Protein 8C5N (pdb70)

GO terms:
  GO:0005576 extracellular region (C, EXP)

Nearest PDB structures (foldseek):
  8c5n-assembly1_A  TM=1.005E+00  e=2.865E-42  Pseudomonas aeruginosa PA14
  7sqx-assembly1_A  TM=9.967E-01  e=2.327E-37  Pseudomonas aeruginosa PAO1
  6if7-assembly1_A  TM=9.659E-01  e=8.173E-26  Tectaria macrodonta
  7okr-assembly1_AAA  TM=9.399E-01  e=1.801E-21  Aliivibrio salmonicida LFI1238
  7pb7-assembly2_B  TM=8.189E-01  e=3.429E-12  Vibrio cholerae O1

B-factor: mean 10.58, std 5.32, range [4.79, 79.76]

Secondary structure (DSSP, 8-state):
--EEEETTPHHHHHHHH-TTS--SHHHHHHHHHH-HHHHHTTT--EETT-TT--TTTS-TT-TTTTT-GGGGGGG---TTS--EEE---TTSEEEEEEE-SS---EEEEEEEEBPTT--TTSPP-GGGB-SS-SEEE----EETTEEEEEEEPPTT--EEEEEEEEEEESSSS-EEEEEEEEEE--

Foldseek 3Di:
DWAWVVVHFLLQVLLVCPQVDGDFPLSVQLCVVQNSQCSVVSGPLKDQQCQVPQCVQQPFLRQQSSNDSNRNSSQQLDPRRDAAADADDPVQWDKIKIQQPPDAAFQKKFKWKADPPDRSNDGGGCVRTPVGGQDIGGDFDQDPRITIDIGRDDPPDAFKIWIWIKTAHPVGRMIHITTHIYGYHD

InterPro domains:
  IPR004302 Cellulose/chitin-binding protein, N-terminal [PF03067] (26-207)
  IPR014756 Immunoglobulin E-set [SSF81296] (26-210)
  IPR041029 N-acetylglucosamine binding protein A domain 2 [PF18416] (217-315)
  IPR051024 GlcNAc and Chitin Interaction and Degradation [PTHR34823] (7-387)

Structure (mmCIF, N/CA/C/O backbone):
data_8C5N
#
_entry.id   8C5N
#
_cell.length_a   31.600
_cell.length_b   54.560
_cell.length_c   47.980
_cell.angle_alpha   90.000
_cell.angle_beta   99.246
_cell.angle_gamma   90.000
#
_symmetry.space_group_name_H-M   'P 1 21 1'
#
loop_
_entity.id
_entity.type
_entity.pdbx_description
1 polymer 'Chitin-binding protein CbpD'
2 non-polymer 'CHLORIDE ION'
3 water water
#
loop_
_atom_site.group_PDB
_atom_site.id
_atom_site.type_symbol
_atom_site.label_atom_id
_atom_site.label_alt_id
_atom_site.label_comp_id
_atom_site.label_asym_id
_atom_site.label_entity_id
_atom_site.label_seq_id
_atom_site.pdbx_PDB_ins_code
_atom_site.Cartn_x
_atom_site.Cartn_y
_atom_site.Cartn_z
_atom_site.occupancy
_atom_site.B_iso_or_equiv
_atom_site.auth_seq_id
_atom_site.auth_comp_id
_atom_site.auth_asym_id
_atom_site.auth_atom_id
_atom_site.pdbx_PDB_model_num
ATOM 1 N N . HIS A 1 1 ? -8.164 -1.815 -11.978 1.000 7.059 26 HIS A N 1
ATOM 2 C CA . HIS A 1 1 ? -8.446 -2.609 -10.772 1.000 6.746 26 HIS A CA 1
ATOM 3 C C . HIS A 1 1 ? -9.212 -3.897 -11.087 1.000 6.046 26 HIS A C 1
ATOM 4 O O . HIS A 1 1 ? -10.042 -3.960 -11.998 1.000 6.638 26 HIS A O 1
ATOM 13 N N . GLY A 1 2 ? -8.974 -4.920 -10.253 1.000 6.202 27 GLY A N 1
ATOM 14 C CA . GLY A 1 2 ? -9.670 -6.172 -10.375 1.000 6.263 27 GLY A CA 1
ATOM 15 C C . GLY A 1 2 ? -8.810 -7.304 -9.838 1.000 5.852 27 GLY A C 1
ATOM 16 O O . GLY A 1 2 ? -7.764 -7.089 -9.209 1.000 6.349 27 GLY A O 1
ATOM 18 N N . SER A 1 3 ? -9.277 -8.534 -10.062 1.000 5.742 28 SER A N 1
ATOM 19 C CA . SER A 1 3 ? -8.468 -9.716 -9.804 1.000 5.581 28 SER A CA 1
ATOM 20 C C . SER A 1 3 ? -9.163 -10.896 -10.497 1.000 5.747 28 SER A C 1
ATOM 21 O O . SER A 1 3 ? -10.245 -10.784 -11.047 1.000 6.241 28 SER A O 1
ATOM 26 N N . MET A 1 4 ? -8.496 -12.067 -10.465 1.000 5.695 29 MET A N 1
ATOM 27 C CA . MET A 1 4 ? -9.098 -13.259 -11.080 1.000 5.937 29 MET A CA 1
ATOM 28 C C . MET A 1 4 ? -10.213 -13.806 -10.204 1.000 5.981 29 MET A C 1
ATOM 29 O O . MET A 1 4 ? -10.042 -13.985 -9.007 1.000 6.495 29 MET A O 1
ATOM 40 N N . GLU A 1 5 ? -11.365 -14.118 -10.854 1.000 6.110 30 GLU A N 1
ATOM 41 C CA . GLU A 1 5 ? -12.470 -14.778 -10.167 1.000 6.299 30 GLU A CA 1
ATOM 42 C C . GLU A 1 5 ? -12.638 -16.257 -10.562 1.000 6.241 30 GLU A C 1
ATOM 43 O O . GLU A 1 5 ? -13.096 -17.039 -9.728 1.000 7.722 30 GLU A O 1
ATOM 52 N N . THR A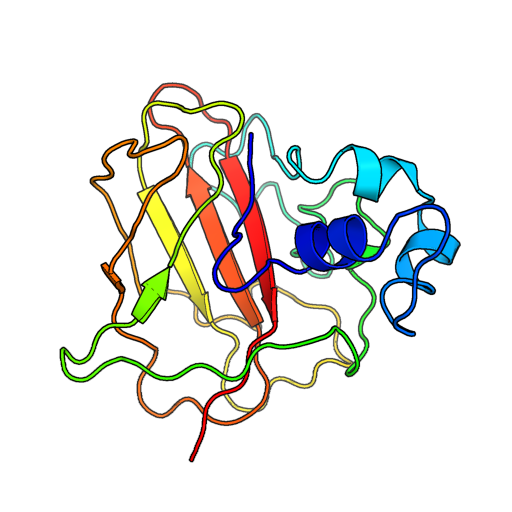 1 6 ? -12.282 -16.641 -11.802 1.000 6.331 31 THR A N 1
ATOM 53 C CA . THR A 1 6 ? -12.224 -18.051 -12.187 1.000 6.593 31 THR A CA 1
ATOM 54 C C . THR A 1 6 ? -10.838 -18.341 -12.690 1.000 6.359 31 THR A C 1
ATOM 55 O O . THR A 1 6 ? -10.446 -17.831 -13.754 1.000 6.679 31 THR A O 1
ATOM 61 N N . PRO A 1 7 ? -10.058 -19.193 -12.009 1.000 6.723 32 PRO A N 1
ATOM 62 C CA . PRO A 1 7 ? -10.229 -19.567 -10.598 1.000 7.195 32 PRO A CA 1
ATOM 63 C C . PRO A 1 7 ? -10.038 -18.333 -9.712 1.000 6.771 32 PRO A C 1
ATOM 64 O O . PRO A 1 7 ? -9.478 -17.345 -10.138 1.000 7.135 32 PRO A O 1
ATOM 72 N N A PRO A 1 8 ? -10.478 -18.376 -8.456 0.750 8.004 33 PRO A N 1
ATOM 73 N N B PRO A 1 8 ? -10.412 -18.438 -8.418 0.250 5.328 33 PRO A N 1
ATOM 74 C CA A PRO A 1 8 ? -10.252 -17.236 -7.593 0.750 6.736 33 PRO A CA 1
ATOM 75 C CA B PRO A 1 8 ? -10.159 -17.310 -7.519 0.250 6.261 33 PRO A CA 1
ATOM 76 C C A PRO A 1 8 ? -8.781 -17.051 -7.303 0.750 6.160 33 PRO A C 1
ATOM 77 C C B PRO A 1 8 ? -8.671 -17.034 -7.368 0.250 5.549 33 PRO A C 1
ATOM 78 O O A PRO A 1 8 ? -8.045 -17.979 -6.968 0.750 6.200 33 PRO A O 1
ATOM 79 O O B PRO A 1 8 ? -7.883 -17.979 -7.223 0.250 5.264 33 PRO A O 1
ATOM 93 N N A SER A 1 9 ? -8.349 -15.773 -7.366 0.800 6.183 34 SER A N 1
ATOM 94 N N B SER A 1 9 ? -8.273 -15.752 -7.385 0.200 5.821 34 SER A N 1
ATOM 95 C CA A SER A 1 9 ? -6.975 -15.463 -7.007 0.800 5.439 34 SER A CA 1
ATOM 96 C CA B SER A 1 9 ? -6.915 -15.409 -6.994 0.200 6.705 34 SER A CA 1
ATOM 97 C C A SER A 1 9 ? -6.776 -15.607 -5.479 0.800 5.573 34 SER A C 1
ATOM 98 C C B SER A 1 9 ? -6.774 -15.623 -5.484 0.200 5.425 34 SER A C 1
ATOM 99 O O A SER A 1 9 ? -7.740 -15.686 -4.689 0.800 6.128 34 SER A O 1
ATOM 100 O O B SER A 1 9 ? -7.727 -15.813 -4.727 0.200 5.344 34 SER A O 1
ATOM 108 N N . ARG A 1 10 ? -5.515 -15.567 -5.066 1.000 5.605 35 ARG A N 1
ATOM 109 C CA . ARG A 1 10 ? -5.197 -15.734 -3.654 1.000 5.520 35 ARG A CA 1
ATOM 110 C C . ARG A 1 10 ? -5.847 -14.625 -2.823 1.000 5.384 35 ARG A C 1
ATOM 111 O O . ARG A 1 10 ? -6.478 -14.877 -1.763 1.000 5.860 35 ARG A O 1
ATOM 124 N N . VAL A 1 11 ? -5.694 -13.367 -3.256 1.000 5.406 36 VAL A N 1
ATOM 125 C CA . VAL A 1 11 ? -6.251 -12.252 -2.498 1.000 5.732 36 VAL A CA 1
ATOM 126 C C . VAL A 1 11 ? -7.761 -12.273 -2.524 1.000 5.846 36 VAL A C 1
ATOM 127 O O . VAL A 1 11 ? -8.434 -12.009 -1.531 1.000 6.422 36 VAL A O 1
ATOM 133 N N . TYR A 1 12 ? -8.357 -12.553 -3.725 1.000 6.012 37 TYR A N 1
ATOM 134 C CA . TYR A 1 12 ? -9.814 -12.484 -3.827 1.000 6.186 37 TYR A CA 1
ATOM 135 C C . TYR A 1 12 ? -10.455 -13.642 -3.054 1.000 6.513 37 TYR A C 1
ATOM 136 O O . TYR A 1 12 ? -11.468 -13.478 -2.400 1.000 7.268 37 TYR A O 1
ATOM 151 N N . GLY A 1 13 ? -9.833 -14.832 -3.086 1.000 6.741 38 GLY A N 1
ATOM 152 C CA . GLY A 1 13 ? -10.333 -15.947 -2.294 1.000 7.041 38 GLY A CA 1
ATOM 153 C C . GLY A 1 13 ? -10.408 -15.599 -0.835 1.000 6.739 38 GLY A C 1
ATOM 154 O O . GLY A 1 13 ? -11.391 -15.887 -0.157 1.000 7.430 38 GLY A O 1
ATOM 156 N N . CYS A 1 14 ? -9.358 -14.959 -0.296 1.000 6.868 39 CYS A N 1
ATOM 157 C CA . CYS A 1 14 ? -9.414 -14.576 1.103 1.000 6.988 39 CYS A CA 1
ATOM 158 C C . CYS A 1 14 ? -10.488 -13.512 1.351 1.000 7.183 39 CYS A C 1
ATOM 159 O O . CYS A 1 14 ? -11.211 -13.608 2.354 1.000 8.272 39 CYS A O 1
ATOM 164 N N . PHE A 1 15 ? -10.604 -12.522 0.482 1.000 7.009 40 PHE A N 1
ATOM 165 C CA . PHE A 1 15 ? -11.686 -11.557 0.641 1.000 7.569 40 PHE A CA 1
ATOM 166 C C . PHE A 1 15 ? -13.043 -12.240 0.677 1.000 7.884 40 PHE A C 1
ATOM 167 O O . PHE A 1 15 ? -13.905 -11.889 1.525 1.000 8.900 40 PHE A O 1
ATOM 182 N N . LEU A 1 16 ? -13.286 -13.210 -0.184 1.000 7.888 41 LEU A N 1
ATOM 183 C CA . LEU A 1 16 ? -14.581 -13.896 -0.291 1.000 8.558 41 LEU A CA 1
ATOM 184 C C . LEU A 1 16 ? -14.874 -14.698 0.951 1.000 8.906 41 LEU A C 1
ATOM 185 O O . LEU A 1 16 ? -16.076 -14.957 1.231 1.000 10.366 41 LEU A O 1
ATOM 193 N N . GLU A 1 17 ? -13.891 -15.128 1.700 1.000 8.740 42 GLU A N 1
ATOM 194 C CA . GLU A 1 17 ? -14.105 -15.802 3.010 1.000 9.934 42 GLU A CA 1
ATOM 195 C C . GLU A 1 17 ? -14.744 -14.831 4.014 1.000 10.228 42 GLU A C 1
ATOM 196 O O . GLU A 1 17 ? -15.372 -15.2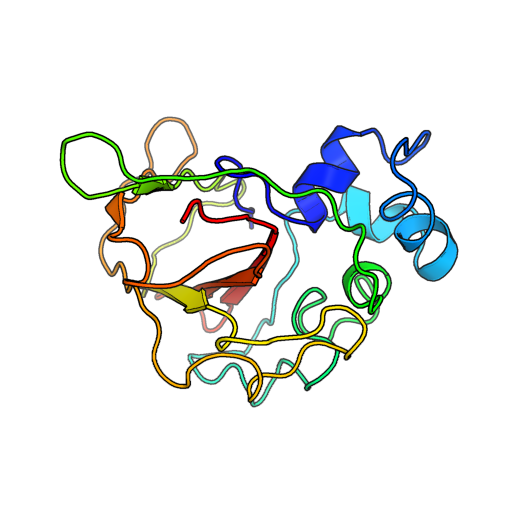92 4.995 1.000 11.982 42 GLU A O 1
ATOM 205 N N . GLY A 1 18 ? -14.546 -13.544 3.861 1.000 10.064 43 GLY A N 1
ATOM 206 C CA . GLY A 1 18 ? -15.002 -12.494 4.771 1.000 11.419 43 GLY A CA 1
ATOM 207 C C . GLY A 1 18 ? -13.838 -12.014 5.616 1.000 10.679 43 GLY A C 1
ATOM 208 O O . GLY A 1 18 ? -13.394 -12.738 6.494 1.000 11.707 43 GLY A O 1
ATOM 210 N N . PRO A 1 19 ? -13.352 -10.770 5.384 1.000 11.095 44 PRO A N 1
ATOM 211 C CA . PRO A 1 19 ? -12.161 -10.299 6.100 1.000 11.865 44 PRO A CA 1
ATOM 212 C C . PRO A 1 19 ? -12.315 -10.291 7.612 1.000 11.403 44 PRO A C 1
ATOM 213 O O . PRO A 1 19 ? -11.284 -10.467 8.307 1.000 12.122 44 PRO A O 1
ATOM 221 N N . GLU A 1 20 ? -13.521 -10.098 8.115 1.000 12.665 45 GLU A N 1
ATOM 222 C CA . GLU A 1 20 ? -13.725 -10.099 9.566 1.000 12.720 45 GLU A CA 1
ATOM 223 C C . GLU A 1 20 ? -13.745 -11.474 10.159 1.000 16.406 45 GLU A C 1
ATOM 224 O O . GLU A 1 20 ? -13.677 -11.596 11.404 1.000 19.409 45 GLU A O 1
ATOM 233 N N A ASN A 1 21 ? -13.866 -12.523 9.330 0.480 14.462 46 ASN A N 1
ATOM 234 N N B ASN A 1 21 ? -13.869 -12.540 9.367 0.520 15.303 46 ASN A N 1
ATOM 235 C CA A ASN A 1 21 ? -14.050 -13.889 9.789 0.480 13.836 46 ASN A CA 1
ATOM 236 C CA B ASN A 1 21 ? -13.876 -13.877 9.953 0.520 16.780 46 ASN A CA 1
ATOM 237 C C A ASN A 1 21 ? -13.362 -14.904 8.866 0.480 13.603 46 ASN A C 1
ATOM 238 C C B ASN A 1 21 ? -13.345 -14.883 8.929 0.520 13.486 46 ASN A C 1
ATOM 239 O O A ASN A 1 21 ? -14.024 -15.849 8.424 0.480 16.620 46 ASN A O 1
ATOM 240 O O B ASN A 1 21 ? -14.092 -15.725 8.459 0.520 14.421 46 ASN A O 1
ATOM 252 N N . PRO A 1 22 ? -12.063 -14.777 8.619 1.000 12.906 47 PRO A N 1
ATOM 253 C CA . PRO A 1 22 ? -11.390 -15.697 7.709 1.000 13.851 47 PRO A CA 1
ATOM 254 C C . PRO A 1 22 ? -11.553 -17.103 8.226 1.000 12.127 47 PRO A C 1
ATOM 255 O O . PRO A 1 22 ? -11.540 -17.333 9.453 1.000 14.176 47 PRO A O 1
ATOM 263 N N . LYS A 1 23 ? -11.680 -18.070 7.314 1.000 12.800 48 LYS A N 1
ATOM 264 C CA . LYS A 1 23 ? -11.894 -19.498 7.651 1.000 12.518 48 LYS A CA 1
ATOM 265 C C . LYS A 1 23 ? -10.639 -20.319 7.448 1.000 10.392 48 LYS A C 1
ATOM 266 O O . LYS A 1 23 ? -10.325 -21.160 8.318 1.000 11.669 48 LYS A O 1
ATOM 277 N N . SER A 1 24 ? -9.964 -20.148 6.341 1.000 9.428 49 SER A N 1
ATOM 278 C CA . SER A 1 24 ? -8.803 -20.973 6.066 1.000 9.137 49 SER A CA 1
ATOM 279 C C . SER A 1 24 ? -7.605 -20.562 6.920 1.000 8.703 49 SER A C 1
ATOM 280 O O . SER A 1 24 ? -7.469 -19.374 7.303 1.000 9.134 49 SER A O 1
ATOM 285 N N . ALA A 1 25 ? -6.755 -21.504 7.225 1.000 8.684 50 ALA A N 1
ATOM 286 C CA . ALA A 1 25 ? -5.585 -21.214 7.999 1.000 8.448 50 ALA A CA 1
ATOM 287 C C . ALA A 1 25 ? -4.738 -20.129 7.309 1.000 7.921 50 ALA A C 1
ATOM 288 O O . ALA A 1 25 ? -4.175 -19.224 7.966 1.000 8.608 50 ALA A O 1
ATOM 294 N N . ALA A 1 26 ? -4.568 -20.229 5.994 1.000 7.836 51 ALA A N 1
ATOM 295 C CA . ALA A 1 26 ? -3.743 -19.263 5.287 1.000 7.554 51 ALA A CA 1
ATOM 296 C C . ALA A 1 26 ? -4.355 -17.852 5.330 1.000 7.438 51 ALA A C 1
ATOM 297 O O . ALA A 1 26 ? -3.621 -16.882 5.570 1.000 7.649 51 ALA A O 1
ATOM 303 N N . CYS A 1 27 ? -5.649 -17.728 5.076 1.000 7.414 52 CYS A N 1
ATOM 304 C CA . CYS A 1 27 ? -6.261 -16.390 5.110 1.000 7.457 52 CYS A CA 1
ATOM 305 C C . CYS A 1 27 ? -6.255 -15.810 6.525 1.000 7.402 52 CYS A C 1
ATOM 306 O O . CYS A 1 27 ? -6.048 -14.604 6.717 1.000 8.029 52 CYS A O 1
ATOM 311 N N A LYS A 1 28 ? -6.454 -16.662 7.550 0.790 8.136 53 LYS A N 1
ATOM 312 N N B LYS A 1 28 ? -6.508 -16.641 7.554 0.210 7.199 53 LYS A N 1
ATOM 313 C CA A LYS A 1 28 ? -6.316 -16.177 8.924 0.790 8.694 53 LYS A CA 1
ATOM 314 C CA B LYS A 1 28 ? -6.348 -16.169 8.933 0.210 8.326 53 LYS A CA 1
ATOM 315 C C A LYS A 1 28 ? -4.912 -15.637 9.134 0.790 7.845 53 LYS A C 1
ATOM 316 C C B LYS A 1 28 ? -4.921 -15.654 9.159 0.210 8.896 53 LYS A C 1
ATOM 317 O O A LYS A 1 28 ? -4.723 -14.556 9.751 0.790 9.919 53 LYS A O 1
ATOM 318 O O B LYS A 1 28 ? -4.731 -14.591 9.775 0.210 6.980 53 LYS A O 1
ATOM 338 N N . ALA A 1 29 ? -3.900 -16.377 8.678 1.000 8.026 54 ALA A N 1
ATOM 339 C CA . ALA A 1 29 ? -2.529 -15.969 8.864 1.000 8.284 54 ALA A CA 1
ATOM 340 C C . ALA A 1 29 ? -2.224 -14.686 8.100 1.000 8.046 54 ALA A C 1
ATOM 341 O O . ALA A 1 29 ? -1.484 -13.803 8.574 1.000 8.669 54 ALA A O 1
ATOM 347 N N . ALA A 1 30 ? -2.808 -14.519 6.905 1.000 8.023 55 ALA A N 1
ATOM 348 C CA . ALA A 1 30 ? -2.618 -13.298 6.130 1.000 7.959 55 ALA A CA 1
ATOM 349 C C . ALA A 1 30 ? -3.169 -12.089 6.894 1.000 7.823 55 ALA A C 1
ATOM 350 O O . ALA A 1 30 ? -2.542 -11.016 6.902 1.000 8.522 55 ALA A O 1
ATOM 356 N N . VAL A 1 31 ? -4.307 -12.231 7.481 1.000 8.089 56 VAL A N 1
ATOM 357 C CA . VAL A 1 31 ? -4.954 -11.144 8.263 1.000 8.743 56 VAL A CA 1
ATOM 358 C C . VAL A 1 31 ? -4.108 -10.868 9.505 1.000 9.027 56 VAL A C 1
ATOM 359 O O . VAL A 1 31 ? -3.907 -9.694 9.879 1.000 10.066 56 VAL A O 1
ATOM 365 N N . ALA A 1 32 ? -3.636 -11.882 10.170 1.000 9.885 57 ALA A N 1
ATOM 366 C CA . ALA A 1 32 ? -2.752 -11.688 11.351 1.000 11.346 57 ALA A CA 1
ATOM 367 C C . ALA A 1 32 ? -1.475 -10.941 10.989 1.000 11.463 57 ALA A C 1
ATOM 368 O O . ALA A 1 32 ? -0.932 -10.145 11.759 1.000 13.732 57 ALA A O 1
ATOM 374 N N . ALA A 1 33 ? -0.958 -11.161 9.772 1.000 10.861 58 ALA A N 1
ATOM 375 C CA . ALA A 1 33 ? 0.336 -10.569 9.377 1.000 11.839 58 ALA A CA 1
ATOM 376 C C . ALA A 1 33 ? 0.189 -9.138 8.818 1.000 12.489 58 ALA A C 1
ATOM 377 O O . ALA A 1 33 ? 1.144 -8.369 8.948 1.000 16.992 58 ALA A O 1
ATOM 383 N N . GLY A 1 34 ? -0.942 -8.831 8.166 1.000 10.145 59 GLY A N 1
ATOM 384 C CA . GLY A 1 34 ? -1.086 -7.583 7.417 1.000 10.496 59 GLY A CA 1
ATOM 385 C C . GLY A 1 34 ? -2.410 -6.877 7.571 1.000 9.927 59 GLY A C 1
ATOM 386 O O . GLY A 1 34 ? -2.591 -5.788 7.018 1.000 10.261 59 GLY A O 1
ATOM 388 N N . GLY A 1 35 ? -3.355 -7.431 8.343 1.000 9.520 60 GLY A N 1
ATOM 389 C CA . GLY A 1 35 ? -4.610 -6.764 8.607 1.000 9.535 60 GLY A CA 1
ATOM 390 C C . GLY A 1 35 ? -5.645 -6.981 7.535 1.000 8.432 60 GLY A C 1
ATOM 391 O O . GLY A 1 35 ? -5.414 -7.421 6.390 1.000 8.865 60 GLY A O 1
ATOM 393 N N . THR A 1 36 ? -6.882 -6.638 7.888 1.000 8.463 61 THR A N 1
ATOM 394 C CA . THR A 1 36 ? -7.991 -6.742 6.953 1.000 8.225 61 THR A CA 1
ATOM 395 C C . THR A 1 36 ? -7.898 -5.763 5.794 1.000 7.624 61 THR A C 1
ATOM 396 O O . THR A 1 36 ? -8.552 -6.015 4.761 1.000 7.922 61 THR A O 1
ATOM 402 N N . GLN A 1 37 ? -7.127 -4.687 5.936 1.000 7.732 62 GLN A N 1
ATOM 403 C CA . GLN A 1 37 ? -7.111 -3.656 4.882 1.000 7.658 62 GLN A CA 1
ATOM 404 C C . GLN A 1 37 ? -6.630 -4.207 3.551 1.000 7.499 62 GLN A C 1
ATOM 405 O O . GLN A 1 37 ? -7.078 -3.722 2.516 1.000 8.189 62 GLN A O 1
ATOM 414 N N . ALA A 1 38 ? -5.742 -5.194 3.563 1.000 7.590 63 ALA A N 1
ATOM 415 C CA . ALA A 1 38 ? -5.293 -5.825 2.315 1.000 7.830 63 ALA A CA 1
ATOM 416 C C . ALA A 1 38 ? -6.463 -6.495 1.598 1.000 7.629 63 ALA A C 1
ATOM 417 O O . ALA A 1 38 ? -6.583 -6.447 0.373 1.000 9.766 63 ALA A O 1
ATOM 423 N N . LEU A 1 39 ? -7.335 -7.159 2.364 1.000 7.350 64 LEU A N 1
ATOM 424 C CA . LEU A 1 39 ? -8.463 -7.838 1.762 1.000 7.538 64 LEU A CA 1
ATOM 425 C C . LEU A 1 39 ? -9.538 -6.844 1.294 1.000 7.679 64 LEU A C 1
ATOM 426 O O . LEU A 1 39 ? -10.110 -7.060 0.233 1.000 8.215 64 LEU A O 1
ATOM 434 N N . TYR A 1 40 ? -9.805 -5.790 2.083 1.000 8.074 65 TYR A N 1
ATOM 435 C CA . TYR A 1 40 ? -10.730 -4.782 1.603 1.000 8.318 65 TYR A CA 1
ATOM 436 C C . TYR A 1 40 ? -10.278 -4.158 0.296 1.000 8.229 65 TYR A C 1
ATOM 437 O O . TYR A 1 40 ? -11.092 -3.742 -0.543 1.000 8.770 65 TYR A O 1
ATOM 452 N N . ASP A 1 41 ? -8.949 -4.062 0.111 1.000 7.488 66 ASP A N 1
ATOM 453 C CA . ASP A 1 41 ? -8.363 -3.530 -1.113 1.000 7.312 66 ASP A CA 1
ATOM 454 C C . ASP A 1 41 ? -7.929 -4.631 -2.068 1.000 6.726 66 ASP A C 1
ATOM 455 O O . ASP A 1 41 ? -6.972 -4.443 -2.836 1.000 6.783 66 ASP A O 1
ATOM 462 N N . TRP A 1 42 ? -8.690 -5.731 -2.136 1.000 6.775 67 TRP A N 1
ATOM 463 C CA . TRP A 1 42 ? -8.301 -6.887 -2.951 1.000 6.836 67 TRP A CA 1
ATOM 464 C C . TRP A 1 42 ? -8.107 -6.570 -4.417 1.000 6.453 67 TRP A C 1
ATOM 465 O O . TRP A 1 42 ? -7.365 -7.273 -5.095 1.000 7.223 67 TRP A O 1
ATOM 484 N N A ASN A 1 43 ? -8.830 -5.558 -4.936 0.480 6.617 68 ASN A N 1
ATOM 485 N N B ASN A 1 43 ? -8.835 -5.535 -4.912 0.520 6.152 68 ASN A N 1
ATOM 486 C CA A ASN A 1 43 ? -8.776 -5.226 -6.356 0.480 7.060 68 ASN A CA 1
ATOM 487 C CA B ASN A 1 43 ? -8.784 -5.191 -6.326 0.520 5.896 68 ASN A CA 1
ATOM 488 C C A ASN A 1 43 ? -7.669 -4.241 -6.687 0.480 6.390 68 ASN A C 1
ATOM 489 C C B ASN A 1 43 ? -7.620 -4.297 -6.716 0.520 5.390 68 ASN A C 1
ATOM 490 O O A ASN A 1 43 ? -7.573 -3.767 -7.830 0.480 6.206 68 ASN A O 1
ATOM 491 O O B ASN A 1 43 ? -7.486 -3.989 -7.922 0.520 5.952 68 ASN A O 1
ATOM 503 N N . GLY A 1 44 ? -6.754 -3.958 -5.734 1.000 5.973 69 GLY A N 1
ATOM 504 C CA . GLY A 1 44 ? -5.715 -2.982 -5.921 1.000 6.280 69 GLY A CA 1
ATOM 505 C C . GLY A 1 44 ? -4.305 -3.486 -5.813 1.000 5.873 69 GLY A C 1
ATOM 506 O O . GLY A 1 44 ? -3.410 -2.739 -5.395 1.000 6.473 69 GLY A O 1
ATOM 508 N N . VAL A 1 45 ? -4.023 -4.742 -6.224 1.000 5.765 70 VAL A N 1
ATOM 509 C CA . VAL A 1 45 ? -2.658 -5.274 -6.151 1.000 5.894 70 VAL A CA 1
ATOM 510 C C . VAL A 1 45 ? -1.923 -4.850 -7.407 1.000 6.011 70 VAL A C 1
ATOM 511 O O . VAL A 1 45 ? -1.887 -5.551 -8.424 1.000 6.756 70 VAL A O 1
ATOM 517 N N A ASN A 1 46 ? -1.341 -3.622 -7.357 0.560 6.948 71 ASN A N 1
ATOM 518 N N B ASN A 1 46 ? -1.319 -3.643 -7.350 0.440 7.077 71 ASN A N 1
ATOM 519 C CA A ASN A 1 46 ? -0.811 -2.924 -8.516 0.560 6.972 71 ASN A CA 1
ATOM 520 C CA B ASN A 1 46 ? -0.812 -2.999 -8.553 0.440 7.419 71 ASN A CA 1
ATOM 521 C C A ASN A 1 46 ? 0.652 -2.500 -8.306 0.560 6.516 71 ASN A C 1
ATOM 522 C C B ASN A 1 46 ? 0.572 -2.395 -8.326 0.440 7.163 71 ASN A C 1
ATOM 523 O O A ASN A 1 46 ? 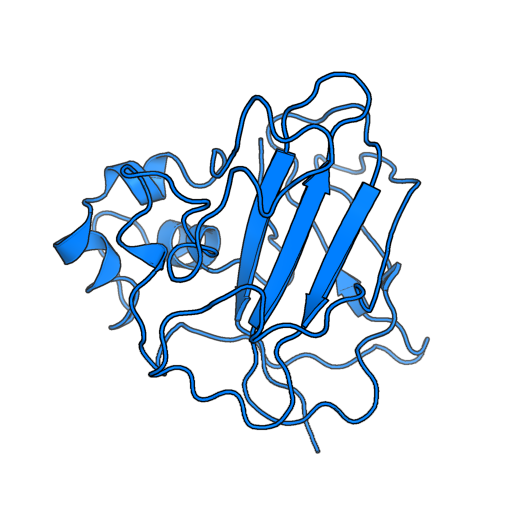1.209 -2.485 -7.194 0.560 10.011 71 ASN A O 1
ATOM 524 O O B ASN A 1 46 ? 1.075 -2.192 -7.224 0.440 7.157 71 ASN A O 1
ATOM 536 N N . GLN A 1 47 ? 1.265 -2.125 -9.445 1.000 6.216 72 GLN A N 1
ATOM 537 C CA . GLN A 1 47 ? 2.464 -1.274 -9.459 1.000 6.373 72 GLN A CA 1
ATOM 538 C C . GLN A 1 47 ? 2.230 -0.210 -10.504 1.000 6.557 72 GLN A C 1
ATOM 539 O O . GLN A 1 47 ? 2.020 -0.485 -11.704 1.000 7.362 72 GLN A O 1
ATOM 548 N N . GLY A 1 48 ? 2.271 1.069 -10.067 1.000 7.122 73 GLY A N 1
ATOM 549 C CA . GLY A 1 48 ? 1.907 2.148 -10.945 1.000 7.795 73 GLY A CA 1
ATOM 550 C C . GLY A 1 48 ? 2.798 2.374 -12.154 1.000 7.790 73 GLY A C 1
ATOM 551 O O . GLY A 1 48 ? 2.290 2.826 -13.217 1.000 9.113 73 GLY A O 1
ATOM 553 N N . ASN A 1 49 ? 4.061 2.087 -11.979 1.000 7.543 74 ASN A N 1
ATOM 554 C CA . ASN A 1 49 ? 5.062 2.374 -13.022 1.000 8.232 74 ASN A CA 1
ATOM 555 C C . ASN A 1 49 ? 5.756 1.088 -13.528 1.000 8.013 74 ASN A C 1
ATOM 556 O O . ASN A 1 49 ? 6.922 1.080 -13.950 1.000 9.722 74 ASN A O 1
ATOM 563 N N . ALA A 1 50 ? 5.014 -0.003 -13.588 1.000 7.248 75 ALA A N 1
ATOM 564 C CA . ALA A 1 50 ? 5.565 -1.252 -14.133 1.000 7.111 75 ALA A CA 1
ATOM 565 C C . ALA A 1 50 ? 6.043 -1.041 -15.558 1.000 7.064 75 ALA A C 1
ATOM 566 O O . ALA A 1 50 ? 7.183 -1.415 -15.914 1.000 7.673 75 ALA A O 1
ATOM 572 N N . ASN A 1 51 ? 5.159 -0.533 -16.445 1.000 7.205 76 ASN A N 1
ATOM 573 C CA . ASN A 1 51 ? 5.531 -0.297 -17.836 1.000 7.933 76 ASN A CA 1
ATOM 574 C C . ASN A 1 51 ? 6.173 -1.497 -18.486 1.000 6.975 76 ASN A C 1
ATOM 575 O O . ASN A 1 51 ? 7.122 -1.363 -19.242 1.000 8.429 76 ASN A O 1
ATOM 582 N N . GLY A 1 52 ? 5.637 -2.697 -18.228 1.000 6.828 77 GLY A N 1
ATOM 583 C CA . GLY A 1 52 ? 6.131 -3.898 -18.871 1.000 7.377 77 GLY A CA 1
ATOM 584 C C . GLY A 1 52 ? 7.385 -4.525 -18.231 1.000 7.171 77 GLY A C 1
ATOM 585 O O . GLY A 1 52 ? 7.787 -5.589 -18.672 1.000 9.465 77 GLY A O 1
ATOM 587 N N . ASN A 1 53 ? 7.979 -3.875 -17.246 1.000 6.549 78 ASN A N 1
ATOM 588 C CA . ASN A 1 53 ? 9.148 -4.374 -16.545 1.000 6.764 78 ASN A CA 1
ATOM 589 C C . ASN A 1 53 ? 8.728 -4.664 -15.123 1.000 6.397 78 ASN A C 1
ATOM 590 O O . ASN A 1 53 ? 8.732 -3.766 -14.236 1.000 6.832 78 ASN A O 1
ATOM 597 N N . HIS A 1 54 ? 8.288 -5.900 -14.893 1.000 6.202 79 HIS A N 1
ATOM 598 C CA . HIS A 1 54 ? 7.699 -6.265 -13.615 1.000 6.330 79 HIS A CA 1
ATOM 599 C C . HIS A 1 54 ? 8.760 -6.652 -12.580 1.000 6.254 79 HIS A C 1
ATOM 600 O O . HIS A 1 54 ? 8.550 -6.449 -11.387 1.000 6.959 79 HIS A O 1
ATOM 609 N N . GLN A 1 55 ? 9.904 -7.220 -13.021 1.000 6.453 80 GLN A N 1
ATOM 610 C CA . GLN A 1 55 ? 10.948 -7.540 -12.027 1.000 6.319 80 GLN A CA 1
ATOM 611 C C . GLN A 1 55 ? 11.536 -6.268 -11.436 1.000 6.485 80 GLN A C 1
ATOM 612 O O . GLN A 1 55 ? 12.039 -6.299 -10.291 1.000 7.329 80 GLN A O 1
ATOM 621 N N . ALA A 1 56 ? 11.446 -5.127 -12.124 1.000 6.636 81 ALA A N 1
ATOM 622 C CA . ALA A 1 56 ? 11.931 -3.874 -11.543 1.000 7.329 81 ALA A CA 1
ATOM 623 C C . ALA A 1 56 ? 11.148 -3.477 -10.294 1.000 7.592 81 ALA A C 1
ATOM 624 O O . ALA A 1 56 ? 11.698 -2.817 -9.424 1.000 9.527 81 ALA A O 1
ATOM 630 N N . VAL A 1 57 ? 9.854 -3.821 -10.288 1.000 7.242 82 VAL A N 1
ATOM 631 C CA . VAL A 1 57 ? 8.916 -3.275 -9.275 1.000 7.402 82 VAL A CA 1
ATOM 632 C C . VAL A 1 57 ? 8.328 -4.326 -8.368 1.000 7.184 82 VAL A C 1
ATOM 633 O O . VAL A 1 57 ? 7.706 -3.934 -7.365 1.000 8.871 82 VAL A O 1
ATOM 639 N N . VAL A 1 58 ? 8.484 -5.607 -8.639 1.000 6.527 83 VAL A N 1
ATOM 640 C CA . VAL A 1 58 ? 7.932 -6.684 -7.810 1.000 6.585 83 VAL A CA 1
ATOM 641 C C . VAL A 1 58 ? 9.116 -7.541 -7.341 1.000 6.194 83 VAL A C 1
ATOM 642 O O . VAL A 1 58 ? 9.613 -8.391 -8.097 1.000 6.718 83 VAL A O 1
ATOM 648 N N A PRO A 1 59 ? 9.633 -7.312 -6.126 0.730 6.875 84 PRO A N 1
ATOM 649 N N B PRO A 1 59 ? 9.554 -7.318 -6.100 0.270 7.073 84 PRO A N 1
ATOM 650 C CA A PRO A 1 59 ? 10.773 -8.081 -5.599 0.730 6.901 84 PRO A CA 1
ATOM 651 C CA B PRO A 1 59 ? 10.810 -7.967 -5.665 0.270 7.541 84 PRO A CA 1
ATOM 652 C C A PRO A 1 59 ? 10.457 -9.546 -5.403 0.730 6.542 84 PRO A C 1
ATOM 653 C C B PRO A 1 59 ? 10.556 -9.439 -5.358 0.270 7.994 84 PRO A C 1
ATOM 654 O O A PRO A 1 59 ? 9.342 -9.983 -5.099 0.730 7.470 84 PRO A O 1
ATOM 655 O O B PRO A 1 59 ? 9.437 -9.812 -4.990 0.270 7.165 84 PRO A O 1
ATOM 669 N N . ASP A 1 60 ? 11.530 -10.340 -5.519 1.000 7.054 85 ASP A N 1
ATOM 670 C CA . ASP A 1 60 ? 11.427 -11.731 -5.177 1.000 7.276 85 ASP A CA 1
ATOM 671 C C . ASP A 1 60 ? 11.001 -11.922 -3.691 1.000 8.062 85 ASP A C 1
ATOM 672 O O . ASP A 1 60 ? 11.378 -11.136 -2.818 1.000 9.677 85 ASP A O 1
ATOM 679 N N . GLY A 1 61 ? 10.188 -12.947 -3.487 1.000 8.292 86 GLY A N 1
ATOM 680 C CA . GLY A 1 61 ? 9.592 -13.191 -2.185 1.000 8.498 86 GLY A CA 1
ATOM 681 C C . GLY A 1 61 ? 8.325 -12.396 -1.959 1.000 7.906 86 GLY A C 1
ATOM 682 O O . GLY A 1 61 ? 7.667 -12.582 -0.941 1.000 8.680 86 GLY A O 1
ATOM 684 N N A GLN A 1 62 ? 7.998 -11.454 -2.866 0.580 7.307 87 GLN A N 1
ATOM 685 N N B GLN A 1 62 ? 8.002 -11.505 -2.890 0.420 7.466 87 GLN A N 1
ATOM 686 C CA A GLN A 1 62 ? 6.852 -10.589 -2.671 0.580 6.844 87 GLN A CA 1
ATOM 687 C CA B GLN A 1 62 ? 6.923 -10.534 -2.762 0.420 7.718 87 GLN A CA 1
ATOM 688 C C A GLN A 1 62 ? 5.948 -10.573 -3.900 0.580 6.588 87 GLN A C 1
ATOM 689 C C B GLN A 1 62 ? 6.056 -10.492 -4.014 0.420 6.840 87 GLN A C 1
ATOM 690 O O A GLN A 1 62 ? 5.190 -9.612 -4.100 0.580 6.123 87 GLN A O 1
ATOM 691 O O B GLN A 1 62 ? 5.416 -9.489 -4.330 0.420 7.936 87 GLN A O 1
ATOM 707 N N . LEU A 1 63 ? 6.012 -11.605 -4.733 1.000 6.846 88 LEU A N 1
ATOM 708 C CA . LEU A 1 63 ? 5.223 -11.630 -5.970 1.000 6.506 88 LEU A CA 1
ATOM 709 C C . LEU A 1 63 ? 3.726 -11.492 -5.673 1.000 6.105 88 LEU A C 1
ATOM 710 O O . LEU A 1 63 ? 3.014 -10.703 -6.328 1.000 6.271 88 LEU A O 1
ATOM 718 N N . CYS A 1 64 ? 3.202 -12.279 -4.734 1.000 6.094 89 CYS A N 1
ATOM 719 C CA . CYS A 1 64 ? 1.763 -12.255 -4.561 1.000 6.118 89 CYS A CA 1
ATOM 720 C C . CYS A 1 64 ? 1.240 -10.942 -3.989 1.000 5.858 89 CYS A C 1
ATOM 721 O O . CYS A 1 64 ? 0.106 -10.556 -4.269 1.000 6.748 89 CYS A O 1
ATOM 726 N N . GLY A 1 65 ? 2.077 -10.213 -3.228 1.000 6.125 90 GLY A N 1
ATOM 727 C CA . GLY A 1 65 ? 1.737 -8.879 -2.766 1.000 6.306 90 GLY A CA 1
ATOM 728 C C . GLY A 1 65 ? 2.240 -7.758 -3.646 1.000 6.275 90 GLY A C 1
ATOM 729 O O . GLY A 1 65 ? 2.109 -6.584 -3.275 1.000 6.584 90 GLY A O 1
ATOM 731 N N . ALA A 1 66 ? 2.799 -8.097 -4.803 1.000 6.849 91 ALA A N 1
ATOM 732 C CA . ALA A 1 66 ? 3.330 -7.160 -5.775 1.000 7.592 91 ALA A CA 1
ATOM 733 C C . ALA A 1 66 ? 4.338 -6.178 -5.172 1.000 7.174 91 ALA A C 1
ATOM 734 O O . ALA A 1 66 ? 4.468 -5.044 -5.597 1.000 8.925 91 ALA A O 1
ATOM 740 N N . GLY A 1 67 ? 5.094 -6.626 -4.149 1.000 7.471 92 GLY A N 1
ATOM 741 C CA . GLY A 1 67 ? 6.069 -5.738 -3.537 1.000 8.395 92 GLY A CA 1
ATOM 742 C C . GLY A 1 67 ? 5.486 -4.643 -2.691 1.000 8.108 92 GLY A C 1
ATOM 743 O O . GLY A 1 67 ? 6.228 -3.716 -2.291 1.000 10.033 92 GLY A O 1
ATOM 745 N N A LYS A 1 68 ? 4.220 -4.756 -2.359 0.460 6.953 93 LYS A N 1
ATOM 746 N N B LYS A 1 68 ? 4.198 -4.631 -2.445 0.540 8.207 93 LYS A N 1
ATOM 747 C CA A LYS A 1 68 ? 3.599 -3.689 -1.578 0.460 7.933 93 LYS A CA 1
ATOM 748 C CA B LYS A 1 68 ? 3.460 -3.619 -1.684 0.540 7.480 93 LYS A CA 1
ATOM 749 C C A LYS A 1 68 ? 3.387 -4.046 -0.118 0.460 7.462 93 LYS A C 1
ATOM 750 C C B LYS A 1 68 ? 3.425 -4.015 -0.199 0.540 7.620 93 LYS A C 1
ATOM 751 O O A LYS A 1 68 ? 2.828 -5.098 0.230 0.460 6.880 93 LYS A O 1
ATOM 752 O O B LYS A 1 68 ? 3.022 -5.152 0.127 0.540 7.594 93 LYS A O 1
ATOM 772 N N . ALA A 1 69 ? 3.785 -3.091 0.709 1.000 8.213 94 ALA A N 1
ATOM 773 C CA . ALA A 1 69 ? 3.627 -3.315 2.144 1.000 8.718 94 ALA A CA 1
ATOM 774 C C . ALA A 1 69 ? 2.185 -3.647 2.479 1.000 7.636 94 ALA A C 1
ATOM 775 O O . ALA A 1 69 ? 1.937 -4.476 3.379 1.000 8.669 94 ALA A O 1
ATOM 781 N N . LEU A 1 70 ? 1.193 -3.022 1.836 1.000 7.398 95 LEU A N 1
ATOM 782 C CA . LEU A 1 70 ? -0.193 -3.277 2.159 1.000 6.996 95 LEU A CA 1
ATOM 783 C C . LEU A 1 70 ? -0.490 -4.771 2.067 1.000 6.736 95 LEU A C 1
ATOM 784 O O . LEU A 1 70 ? -1.298 -5.286 2.888 1.000 7.152 95 LEU A O 1
ATOM 792 N N . PHE A 1 71 ? 0.090 -5.459 1.090 1.000 6.461 96 PHE A N 1
ATOM 793 C CA . PHE A 1 71 ? -0.271 -6.837 0.749 1.000 6.289 96 PHE A CA 1
ATOM 794 C C . PHE A 1 71 ? 0.743 -7.868 1.240 1.000 6.697 96 PHE A C 1
ATOM 795 O O . PHE A 1 71 ? 0.755 -8.998 0.745 1.000 6.995 96 PHE A O 1
ATOM 810 N N A LYS A 1 72 ? 1.585 -7.510 2.235 0.530 7.307 97 LYS A N 1
ATOM 811 N N B LYS A 1 72 ? 1.556 -7.509 2.241 0.470 6.955 97 LYS A N 1
ATOM 812 C CA A LYS A 1 72 ? 2.628 -8.447 2.664 0.530 8.969 97 LYS A CA 1
ATOM 813 C CA B LYS A 1 72 ? 2.611 -8.387 2.754 0.470 8.257 97 LYS A CA 1
ATOM 814 C C A LYS A 1 72 ? 2.068 -9.787 3.138 0.530 7.461 97 LYS A C 1
ATOM 815 C C B LYS A 1 72 ? 2.083 -9.749 3.187 0.470 6.972 97 LYS A C 1
ATOM 816 O O A LYS A 1 72 ? 2.746 -10.811 3.023 0.530 7.953 97 LYS A O 1
ATOM 817 O O B LYS A 1 72 ? 2.821 -10.727 3.085 0.470 7.519 97 LYS A O 1
ATOM 837 N N . GLY A 1 73 ? 0.870 -9.796 3.714 1.000 7.159 98 GLY A N 1
ATOM 838 C CA . GLY A 1 73 ? 0.302 -11.046 4.175 1.000 7.459 98 GLY A CA 1
ATOM 839 C C . GLY A 1 73 ? 0.059 -12.104 3.085 1.000 7.062 98 GLY A C 1
ATOM 840 O O . GLY A 1 73 ? -0.124 -13.265 3.410 1.000 8.271 98 GLY A O 1
ATOM 842 N N . LEU A 1 74 ? 0.040 -11.681 1.819 1.000 6.430 99 LEU A N 1
ATOM 843 C CA . LEU A 1 74 ? -0.114 -12.606 0.712 1.000 6.359 99 LEU A CA 1
ATOM 844 C C . LEU A 1 74 ? 1.179 -13.374 0.394 1.000 6.305 99 LEU A C 1
ATOM 845 O O . LEU A 1 74 ? 1.138 -14.299 -0.408 1.000 6.983 99 LEU A O 1
ATOM 853 N N . ASN A 1 75 ? 2.300 -12.967 0.991 1.000 6.387 100 ASN A N 1
ATOM 854 C CA . ASN A 1 75 ? 3.594 -13.542 0.624 1.000 6.452 100 ASN A CA 1
ATOM 855 C C . ASN A 1 75 ? 4.014 -14.712 1.510 1.000 6.978 100 ASN A C 1
ATOM 856 O O . ASN A 1 75 ? 5.074 -15.294 1.297 1.000 7.794 100 ASN A O 1
ATOM 863 N N . LEU A 1 76 ? 3.215 -15.059 2.517 1.000 7.141 101 LEU A N 1
ATOM 864 C CA . LEU A 1 76 ? 3.586 -16.149 3.445 1.000 7.834 101 LEU A CA 1
ATOM 865 C C . LEU A 1 76 ? 3.886 -17.418 2.633 1.000 7.293 101 LEU A C 1
ATOM 866 O O . LEU A 1 76 ? 3.132 -17.811 1.759 1.000 7.669 101 LEU A O 1
ATOM 874 N N . ALA A 1 77 ? 5.002 -18.061 2.998 1.000 7.880 102 ALA A N 1
ATOM 875 C CA . ALA A 1 77 ? 5.496 -19.242 2.269 1.000 8.388 102 ALA A CA 1
ATOM 876 C C . ALA A 1 77 ? 4.893 -20.484 2.960 1.000 7.906 102 ALA A C 1
ATOM 877 O O . ALA A 1 77 ? 5.583 -21.162 3.738 1.000 10.844 102 ALA A O 1
ATOM 883 N N . ARG A 1 78 ? 3.651 -20.778 2.645 1.000 9.355 103 ARG A N 1
ATOM 884 C CA . ARG A 1 78 ? 2.848 -21.810 3.241 1.000 9.264 103 ARG A CA 1
ATOM 885 C C . ARG A 1 78 ? 2.324 -22.742 2.175 1.000 8.340 103 ARG A C 1
ATOM 886 O O . ARG A 1 78 ? 2.064 -22.272 1.062 1.000 9.074 103 ARG A O 1
ATOM 899 N N . SER A 1 79 ? 2.135 -24.018 2.492 1.000 8.919 104 SER A N 1
ATOM 900 C CA . SER A 1 79 ? 1.555 -24.967 1.534 1.000 9.848 104 SER A CA 1
ATOM 901 C C . SER A 1 79 ? 0.025 -24.956 1.480 1.000 9.730 104 SER A C 1
ATOM 902 O O . SER A 1 79 ? -0.509 -25.611 0.605 1.000 13.641 104 SER A O 1
ATOM 907 N N . ASP A 1 80 ? -0.621 -24.192 2.386 1.000 8.952 105 ASP A N 1
ATOM 908 C CA . ASP A 1 80 ? -2.042 -24.298 2.573 1.000 9.205 105 ASP A CA 1
ATOM 909 C C . ASP A 1 80 ? -2.840 -23.157 1.966 1.000 8.034 105 ASP A C 1
ATOM 910 O O . ASP A 1 80 ? -4.049 -23.066 2.204 1.000 8.258 105 ASP A O 1
ATOM 917 N N . TRP A 1 81 ? -2.245 -22.344 1.062 1.000 7.493 106 TRP A N 1
ATOM 918 C CA . TRP A 1 81 ? -3.065 -21.378 0.358 1.000 7.079 106 TRP A CA 1
ATOM 919 C C . TRP A 1 81 ? -4.147 -22.128 -0.420 1.000 7.330 106 TRP A C 1
ATOM 920 O O . TRP A 1 81 ? -3.811 -22.981 -1.243 1.000 8.089 106 TRP A O 1
ATOM 939 N N . PRO A 1 82 ? -5.440 -21.841 -0.227 1.000 7.034 107 PRO A N 1
ATOM 940 C CA . PRO A 1 82 ? -6.469 -22.665 -0.861 1.000 6.971 107 PRO A CA 1
ATOM 941 C C . PRO A 1 82 ? -6.331 -22.673 -2.387 1.000 6.491 107 PRO A C 1
ATOM 942 O O . PRO A 1 82 ? -6.221 -21.622 -3.002 1.000 7.359 107 PRO A O 1
ATOM 950 N N . SER A 1 83 ? -6.400 -23.860 -2.950 1.000 6.985 108 SER A N 1
ATOM 951 C CA . SER A 1 83 ? -6.206 -24.017 -4.391 1.000 6.702 108 SER A CA 1
ATOM 952 C C . SER A 1 83 ? -7.425 -24.597 -5.049 1.000 7.054 108 SER A C 1
ATOM 953 O O . SER A 1 83 ? -8.257 -25.264 -4.437 1.000 8.271 108 SER A O 1
ATOM 958 N N . THR A 1 84 ? -7.505 -24.336 -6.368 1.000 6.759 109 THR A N 1
ATO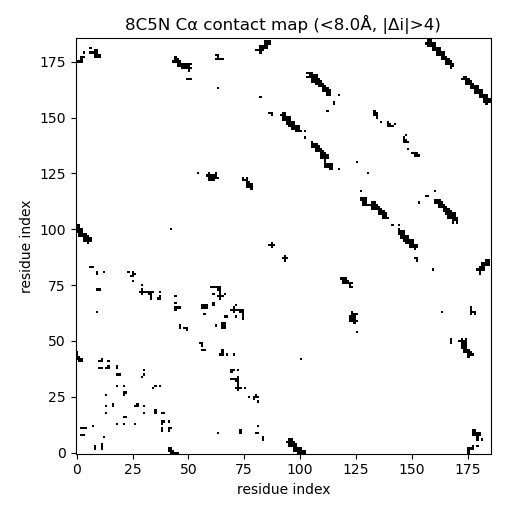M 959 C CA . THR A 1 84 ? -8.549 -24.877 -7.222 1.000 7.357 109 THR A CA 1
ATOM 960 C C . THR A 1 84 ? -7.948 -25.943 -8.150 1.000 6.926 109 THR A C 1
ATOM 961 O O . THR A 1 84 ? -6.947 -25.653 -8.839 1.000 7.294 109 THR A O 1
ATOM 967 N N . ALA A 1 85 ? -8.552 -27.118 -8.220 1.000 7.848 110 ALA A N 1
ATOM 968 C CA . ALA A 1 85 ? -8.163 -28.145 -9.175 1.000 8.589 110 ALA A CA 1
ATOM 969 C C . ALA A 1 85 ? -8.692 -27.769 -10.526 1.000 8.504 110 ALA A C 1
ATOM 970 O O . ALA A 1 85 ? -9.898 -27.602 -10.656 1.000 11.699 110 ALA A O 1
ATOM 976 N N . ILE A 1 86 ? -7.788 -27.610 -11.499 1.000 8.043 111 ILE A N 1
ATOM 977 C CA . ILE A 1 86 ? -8.193 -27.156 -12.821 1.000 9.611 111 ILE A CA 1
ATOM 978 C C . ILE A 1 86 ? -7.726 -28.145 -13.896 1.000 8.771 111 ILE A C 1
ATOM 979 O O . ILE A 1 86 ? -6.740 -28.891 -13.752 1.000 9.594 111 ILE A O 1
ATOM 986 N N . ALA A 1 87 ? -8.429 -28.083 -15.017 1.000 9.584 112 ALA A N 1
ATOM 987 C CA . ALA A 1 87 ? -8.137 -28.898 -16.194 1.000 9.530 112 ALA A CA 1
ATOM 988 C C . ALA A 1 87 ? -8.760 -28.172 -17.375 1.000 9.260 112 ALA A C 1
ATOM 989 O O . ALA A 1 87 ? -9.763 -27.461 -17.205 1.000 10.015 112 ALA A O 1
ATOM 995 N N A PRO A 1 88 ? -8.269 -28.345 -18.587 0.900 9.776 113 PRO A N 1
ATOM 996 N N B PRO A 1 88 ? -8.180 -28.284 -18.587 0.100 9.956 113 PRO A N 1
ATOM 997 C CA A PRO A 1 88 ? -8.930 -27.704 -19.747 0.900 9.840 113 PRO A CA 1
ATOM 998 C CA B PRO A 1 88 ? -8.808 -27.868 -19.850 0.100 9.536 113 PRO A CA 1
ATOM 999 C C A PRO A 1 88 ? -10.267 -28.417 -19.944 0.900 9.015 113 PRO A C 1
ATOM 1000 C C B PRO A 1 88 ? -10.209 -28.439 -20.025 0.100 8.603 113 PRO A C 1
ATOM 1001 O O A PRO A 1 88 ? -10.549 -29.524 -19.508 0.900 10.029 113 PRO A O 1
ATOM 1002 O O B PRO A 1 88 ? -10.377 -29.554 -19.494 0.100 13.511 113 PRO A O 1
ATOM 1016 N N . ASP A 1 89 ? -11.146 -27.695 -20.669 1.000 8.678 114 ASP A N 1
ATOM 1017 C CA . ASP A 1 89 ? -12.347 -28.318 -21.189 1.000 8.835 114 ASP A CA 1
ATOM 1018 C C . ASP A 1 89 ? -11.984 -29.088 -22.474 1.000 8.155 114 ASP A C 1
ATOM 1019 O O . ASP A 1 89 ? -10.805 -29.210 -22.846 1.000 8.168 114 ASP A O 1
ATOM 1026 N N . ALA A 1 90 ? -12.992 -29.653 -23.160 1.000 7.921 115 ALA A N 1
ATOM 1027 C CA . ALA A 1 90 ? -12.709 -30.491 -24.322 1.000 7.502 115 ALA A CA 1
ATOM 1028 C C . ALA A 1 90 ? -12.136 -29.731 -25.502 1.000 7.871 115 ALA A C 1
ATOM 1029 O O . ALA A 1 90 ? -11.686 -30.324 -26.445 1.000 8.700 115 ALA A O 1
ATOM 1035 N N . SER A 1 91 ? -12.177 -28.375 -25.446 1.000 8.051 116 SER A N 1
ATOM 1036 C CA . SER A 1 91 ? -11.469 -27.624 -26.460 1.000 8.592 116 SER A CA 1
ATOM 1037 C C . SER A 1 91 ? -9.947 -27.664 -26.348 1.000 8.386 116 SER A C 1
ATOM 1038 O O . SER A 1 91 ? -9.263 -27.241 -27.269 1.000 9.607 116 SER A O 1
ATOM 1043 N N . GLY A 1 92 ? -9.466 -28.082 -25.193 1.000 7.841 117 GLY A N 1
ATOM 1044 C CA . GLY A 1 92 ? -8.033 -28.053 -24.867 1.000 8.807 117 GLY A CA 1
ATOM 1045 C C . GLY A 1 92 ? -7.608 -26.778 -24.178 1.000 8.567 117 GLY A C 1
ATOM 1046 O O . GLY A 1 92 ? -6.444 -26.672 -23.792 1.000 13.148 117 GLY A O 1
ATOM 1048 N N . ASN A 1 93 ? -8.515 -25.819 -23.969 1.000 8.489 118 ASN A N 1
ATOM 1049 C CA . ASN A 1 93 ? -8.253 -24.579 -23.252 1.000 8.661 118 ASN A CA 1
ATOM 1050 C C . ASN A 1 93 ? -9.008 -24.564 -21.926 1.000 7.798 118 ASN A C 1
ATOM 1051 O O . ASN A 1 93 ? -9.989 -25.253 -21.740 1.000 9.418 118 ASN A O 1
ATOM 1058 N N . PHE A 1 94 ? -8.525 -23.693 -21.034 1.000 8.655 119 PHE A N 1
ATOM 1059 C CA . PHE A 1 94 ? -9.194 -23.328 -19.817 1.000 8.379 119 PHE A CA 1
ATOM 1060 C C . PHE A 1 94 ? -9.687 -21.885 -19.938 1.000 8.089 119 PHE A C 1
ATOM 1061 O O . PHE A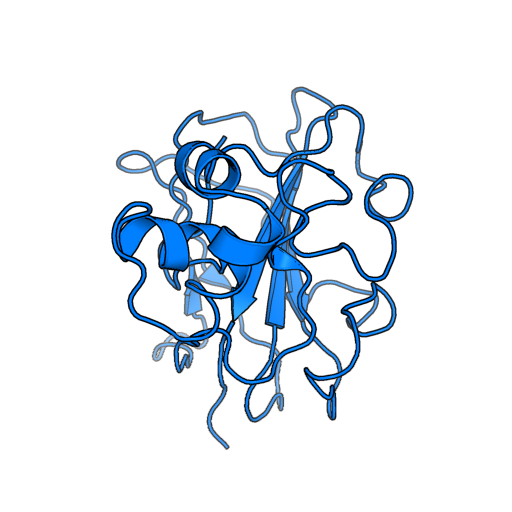 1 94 ? -8.925 -21.014 -20.432 1.000 9.244 119 PHE A O 1
ATOM 1076 N N . GLN A 1 95 ? -10.923 -21.618 -19.528 1.000 8.171 120 GLN A N 1
ATOM 1077 C CA . GLN A 1 95 ? -11.541 -20.295 -19.551 1.000 8.547 120 GLN A CA 1
ATOM 1078 C C . GLN A 1 95 ? -11.282 -19.572 -18.230 1.000 7.818 120 GLN A C 1
ATOM 1079 O O . GLN A 1 95 ? -11.963 -19.811 -17.231 1.000 8.516 120 GLN A O 1
ATOM 1088 N N . PHE A 1 96 ? -10.294 -18.661 -18.224 1.000 7.295 121 PHE A N 1
ATOM 1089 C CA . PHE A 1 96 ? -10.074 -17.753 -17.098 1.000 7.073 121 PHE A CA 1
ATOM 1090 C C . PHE A 1 96 ? -11.154 -16.668 -17.143 1.000 6.856 121 PHE A C 1
ATOM 1091 O O . PHE A 1 96 ? -11.567 -16.220 -18.216 1.000 8.179 121 PHE A O 1
ATOM 1106 N N . VAL A 1 97 ? -11.579 -16.198 -15.942 1.000 6.562 122 VAL A N 1
ATOM 1107 C CA . VAL A 1 97 ? -12.497 -15.087 -15.871 1.000 6.305 122 VAL A CA 1
ATOM 1108 C C . VAL A 1 97 ? -11.906 -14.056 -14.891 1.000 5.984 122 VAL A C 1
ATOM 1109 O O . VAL A 1 97 ? -11.750 -14.373 -13.696 1.000 6.458 122 VAL A O 1
ATOM 1115 N N . TYR A 1 98 ? -11.625 -12.876 -15.392 1.000 6.289 123 TYR A N 1
ATOM 1116 C CA . TYR A 1 98 ? -11.055 -11.788 -14.604 1.000 6.321 123 TYR A CA 1
ATOM 1117 C C . TYR A 1 98 ? -12.175 -10.797 -14.267 1.000 6.090 123 TYR A C 1
ATOM 1118 O O . TYR A 1 98 ? -12.901 -10.353 -15.169 1.000 6.809 123 TYR A O 1
ATOM 1133 N N A LYS A 1 99 ? -12.323 -10.470 -12.969 0.780 6.284 124 LYS A N 1
ATOM 1134 N N B LYS A 1 99 ? -12.210 -10.479 -12.973 0.220 6.286 124 LYS A N 1
ATOM 1135 C CA A LYS A 1 99 ? -13.305 -9.498 -12.508 0.780 6.141 124 LYS A CA 1
ATOM 1136 C CA B LYS A 1 99 ? -13.122 -9.474 -12.485 0.220 6.305 124 LYS A CA 1
ATOM 1137 C C A LYS A 1 99 ? -12.658 -8.102 -12.653 0.780 6.024 124 LYS A C 1
ATOM 1138 C C B LYS A 1 99 ? -12.591 -8.052 -12.643 0.220 6.426 124 LYS A C 1
ATOM 1139 O O A LYS A 1 99 ? -11.709 -7.764 -11.927 0.780 6.419 124 LYS A O 1
ATOM 1140 O O B LYS A 1 99 ? -11.742 -7.559 -11.893 0.220 7.400 124 LYS A O 1
ATOM 1160 N N . ALA A 1 100 ? -13.114 -7.343 -13.654 1.000 6.463 125 ALA A N 1
ATOM 1161 C CA . ALA A 1 100 ? -12.499 -6.058 -14.013 1.000 7.246 125 ALA A CA 1
ATOM 1162 C C . ALA A 1 100 ? -13.245 -4.922 -13.319 1.000 6.719 125 ALA A C 1
ATOM 1163 O O . ALA A 1 100 ? -14.119 -4.263 -13.913 1.000 7.549 125 ALA A O 1
ATOM 1169 N N A SER A 1 101 ? -13.001 -4.645 -12.029 0.520 7.543 126 SER A N 1
ATOM 1170 N N B SER A 1 101 ? -12.891 -4.738 -12.053 0.480 6.764 126 SER A N 1
ATOM 1171 C CA A SER A 1 101 ? -13.734 -3.620 -11.305 0.520 8.095 126 SER A CA 1
ATOM 1172 C CA B SER A 1 101 ? -13.525 -3.734 -11.241 0.480 7.110 126 SER A CA 1
ATOM 1173 C C A SER A 1 101 ? -13.434 -2.205 -11.797 0.520 8.542 126 SER A C 1
ATOM 1174 C C B SER A 1 101 ? -13.416 -2.326 -11.831 0.480 6.770 126 SER A C 1
ATOM 1175 O O A SER A 1 101 ? -14.269 -1.300 -11.636 0.520 9.216 126 SER A O 1
ATOM 1176 O O B SER A 1 101 ? -14.376 -1.533 -11.750 0.480 8.015 126 SER A O 1
ATOM 1184 N N . ALA A 1 102 ? -12.255 -1.993 -12.392 1.000 7.060 127 ALA A N 1
ATOM 1185 C CA . ALA A 1 102 ? -12.027 -0.749 -13.160 1.000 7.308 127 ALA A CA 1
ATOM 1186 C C . ALA A 1 102 ? -11.448 -1.193 -14.508 1.000 6.986 127 ALA A C 1
ATOM 1187 O O . ALA A 1 102 ? -10.250 -1.387 -14.634 1.000 7.662 127 ALA A O 1
ATOM 1193 N N A PRO A 1 103 ? -12.354 -1.443 -15.479 0.690 6.747 128 PRO A N 1
ATOM 1194 N N B PRO A 1 103 ? -12.297 -1.340 -15.525 0.310 7.181 128 PRO A N 1
ATOM 1195 C CA A PRO A 1 103 ? -11.892 -1.887 -16.805 0.690 7.002 128 PRO A CA 1
ATOM 1196 C CA B PRO A 1 103 ? -11.794 -1.892 -16.790 0.310 7.330 128 PRO A CA 1
ATOM 1197 C C A PRO A 1 103 ? -10.907 -0.893 -17.403 0.690 7.086 128 PRO A C 1
ATOM 1198 C C B PRO A 1 103 ? -10.964 -0.849 -17.529 0.310 6.741 128 PRO A C 1
ATOM 1199 O O A PRO A 1 103 ? -11.040 0.332 -17.212 0.690 7.183 128 PRO A O 1
ATOM 1200 O O B PRO A 1 103 ? -11.234 0.354 -17.565 0.310 5.757 128 PRO A O 1
ATOM 1214 N N . HIS A 1 104 ? -9.931 -1.361 -18.172 1.000 7.168 129 HIS A N 1
ATOM 1215 C CA . HIS A 1 104 ? -8.970 -0.474 -18.826 1.000 7.491 129 HIS A CA 1
ATOM 1216 C C . HIS A 1 104 ? -8.481 -1.057 -20.144 1.000 7.353 129 HIS A C 1
ATOM 1217 O O . HIS A 1 104 ? -8.374 -2.300 -20.293 1.000 7.565 129 HIS A O 1
ATOM 1226 N N . ALA A 1 105 ? -8.105 -0.175 -21.057 1.000 7.676 130 ALA A N 1
ATOM 1227 C CA . ALA A 1 105 ? -7.381 -0.561 -22.277 1.000 7.720 130 ALA A CA 1
ATOM 1228 C C . ALA A 1 105 ? -6.190 -1.424 -21.883 1.000 7.150 130 ALA A C 1
ATOM 1229 O O . ALA A 1 105 ? -5.392 -1.074 -20.981 1.000 7.771 130 ALA A O 1
ATOM 1235 N N . THR A 1 106 ? -6.051 -2.546 -22.562 1.000 7.182 131 THR A N 1
ATOM 1236 C CA . THR A 1 106 ? -5.141 -3.618 -22.171 1.000 7.085 131 THR A CA 1
ATOM 1237 C C . THR A 1 106 ? -4.060 -3.852 -23.173 1.000 7.216 131 THR A C 1
ATOM 1238 O O . THR A 1 106 ? -4.310 -3.972 -24.396 1.000 8.661 131 THR A O 1
ATOM 1244 N N A ARG A 1 107 ? -2.809 -3.893 -22.681 0.520 7.145 132 ARG A N 1
ATOM 1245 N N B ARG A 1 107 ? -2.815 -3.969 -22.684 0.480 6.942 132 ARG A N 1
ATOM 1246 C CA A ARG A 1 107 ? -1.682 -4.340 -23.476 0.520 7.489 132 ARG A CA 1
ATOM 1247 C CA B ARG A 1 107 ? -1.709 -4.425 -23.532 0.480 7.414 132 ARG A CA 1
ATOM 1248 C C A ARG A 1 107 ? -1.638 -5.868 -23.524 0.520 7.671 132 ARG A C 1
ATOM 1249 C C B ARG A 1 107 ? -1.690 -5.945 -23.567 0.480 6.840 132 ARG A C 1
ATOM 1250 O O A ARG A 1 107 ? -1.588 -6.470 -24.581 0.520 8.334 132 ARG A O 1
ATOM 1251 O O B ARG A 1 107 ? -1.736 -6.618 -24.587 0.480 8.998 132 ARG A O 1
ATOM 1274 N N . TYR A 1 108 ? -1.655 -6.537 -22.357 1.000 6.631 133 TYR A N 1
ATOM 1275 C CA . TYR A 1 108 ? -1.732 -7.990 -22.285 1.000 6.492 133 TYR A CA 1
ATOM 1276 C C . TYR A 1 108 ? -2.220 -8.414 -20.892 1.000 6.139 133 TYR A C 1
ATOM 1277 O O . TYR A 1 108 ? -2.076 -7.684 -19.919 1.000 6.414 133 TYR A O 1
ATOM 1292 N N . PHE A 1 109 ? -2.711 -9.652 -20.875 1.000 6.157 134 PHE A N 1
ATOM 1293 C CA . PHE A 1 109 ? -2.748 -10.500 -19.679 1.000 6.106 134 PHE A CA 1
ATOM 1294 C C . PHE A 1 109 ? -1.764 -11.632 -19.922 1.000 6.141 134 PHE A C 1
ATOM 1295 O O . PHE A 1 109 ? -1.973 -12.445 -20.857 1.000 7.203 134 PHE A O 1
ATOM 1310 N N . ASP A 1 110 ? -0.702 -11.706 -19.140 1.000 6.056 135 ASP A N 1
ATOM 1311 C CA . ASP A 1 110 ? 0.309 -12.751 -19.221 1.000 6.143 135 ASP A CA 1
ATOM 1312 C C . ASP A 1 110 ? 0.116 -13.701 -18.027 1.000 6.185 135 ASP A C 1
ATOM 1313 O O . ASP A 1 110 ? -0.194 -13.286 -16.928 1.000 7.439 135 ASP A O 1
ATOM 1320 N N . PHE A 1 111 ? 0.322 -14.993 -18.310 1.000 6.128 136 PHE A N 1
ATOM 1321 C CA . PHE A 1 111 ? 0.143 -16.036 -17.308 1.000 6.216 136 PHE A CA 1
ATOM 1322 C C . PHE A 1 111 ? 1.463 -16.816 -17.196 1.000 6.459 136 PHE A C 1
ATOM 1323 O O . PHE A 1 111 ? 1.860 -17.460 -18.181 1.000 7.808 136 PHE A O 1
ATOM 1338 N N . TYR A 1 112 ? 2.097 -16.733 -16.023 1.000 6.850 137 TYR A N 1
ATOM 1339 C CA . TYR A 1 112 ? 3.306 -17.479 -15.704 1.000 7.220 137 TYR A CA 1
ATOM 1340 C C . TYR A 1 112 ? 2.940 -18.680 -14.822 1.000 7.100 137 TYR A C 1
ATOM 1341 O O . TYR A 1 112 ? 1.902 -18.670 -14.143 1.000 6.924 137 TYR A O 1
ATOM 1356 N N . ILE A 1 113 ? 3.813 -19.691 -14.822 1.000 8.264 138 ILE A N 1
ATOM 1357 C CA . ILE A 1 113 ? 3.589 -20.872 -13.977 1.000 7.605 138 ILE A CA 1
ATOM 1358 C C . ILE A 1 113 ? 4.870 -21.187 -13.202 1.000 6.972 138 ILE A C 1
ATOM 1359 O O . ILE A 1 113 ? 6.008 -21.036 -13.707 1.000 7.416 138 ILE A O 1
ATOM 1366 N N . THR A 1 114 ? 4.692 -21.686 -11.988 1.000 6.667 139 THR A N 1
ATOM 1367 C CA . THR A 1 114 ? 5.792 -22.228 -11.215 1.000 6.573 139 THR A CA 1
ATOM 1368 C C . THR A 1 114 ? 6.441 -23.412 -11.925 1.000 7.044 139 THR A C 1
ATOM 1369 O O . THR A 1 114 ? 5.793 -24.222 -12.581 1.000 7.593 139 THR A O 1
ATOM 1375 N N . LYS A 1 115 ? 7.748 -23.504 -11.739 1.000 7.392 140 LYS A N 1
ATOM 1376 C CA . LYS A 1 115 ? 8.569 -24.597 -12.255 1.000 8.022 140 LYS A CA 1
ATOM 1377 C C . LYS A 1 115 ? 8.166 -25.923 -11.597 1.000 7.769 140 LYS A C 1
ATOM 1378 O O . LYS A 1 115 ? 7.693 -25.971 -10.436 1.000 8.029 140 LYS A O 1
ATOM 1389 N N . ASP A 1 116 ? 8.414 -27.009 -12.309 1.000 9.166 141 ASP A N 1
ATOM 1390 C CA . ASP A 1 116 ? 8.263 -28.326 -11.748 1.000 8.983 141 ASP A CA 1
ATOM 1391 C C . ASP A 1 116 ? 9.053 -28.403 -10.419 1.000 8.685 141 ASP A C 1
ATOM 1392 O O . ASP A 1 116 ? 10.168 -27.893 -10.314 1.000 9.932 141 ASP A O 1
ATOM 1399 N N . GLY A 1 117 ? 8.448 -29.057 -9.436 1.000 8.838 142 GLY A N 1
ATOM 1400 C CA . GLY A 1 117 ? 9.095 -29.259 -8.145 1.000 9.167 142 GLY A CA 1
ATOM 1401 C C . GLY A 1 117 ? 8.965 -28.120 -7.170 1.000 8.350 142 GLY A C 1
ATOM 1402 O O . GLY A 1 117 ? 9.455 -28.274 -6.051 1.000 9.412 142 GLY A O 1
ATOM 1404 N N . TYR A 1 118 ? 8.378 -26.988 -7.542 1.000 8.033 143 TYR A N 1
ATOM 1405 C CA . TYR A 1 118 ? 8.332 -25.821 -6.660 1.000 8.000 143 TYR A CA 1
ATOM 1406 C C . TYR A 1 118 ? 7.715 -26.162 -5.318 1.000 7.366 143 TYR A C 1
ATOM 1407 O O . TYR A 1 118 ? 6.560 -26.593 -5.216 1.000 7.994 143 TYR A O 1
ATOM 1422 N N A ASN A 1 119 ? 8.462 -25.886 -4.251 0.860 8.247 144 ASN A N 1
ATOM 1423 N N B ASN A 1 119 ? 8.482 -25.856 -4.253 0.140 6.600 144 ASN A N 1
ATOM 1424 C CA A ASN A 1 119 ? 8.080 -26.142 -2.882 0.860 7.766 144 ASN A CA 1
ATOM 1425 C CA B ASN A 1 119 ? 8.019 -26.135 -2.896 0.140 7.899 144 ASN A CA 1
ATOM 1426 C C A ASN A 1 119 ? 7.415 -24.887 -2.351 0.860 7.850 144 ASN A C 1
ATOM 1427 C C B ASN A 1 119 ? 7.424 -24.885 -2.273 0.140 6.851 144 ASN A C 1
ATOM 1428 O O A ASN A 1 119 ? 8.085 -23.853 -2.225 0.860 7.863 144 ASN A O 1
ATOM 1429 O O B ASN A 1 119 ? 8.095 -23.878 -2.108 0.140 10.541 144 ASN A O 1
ATOM 1441 N N . PRO A 1 120 ? 6.133 -24.901 -1.942 1.000 7.473 145 PRO A N 1
ATOM 1442 C CA . PRO A 1 120 ? 5.483 -23.656 -1.505 1.000 7.623 145 PRO A CA 1
ATOM 1443 C C . PRO A 1 120 ? 5.983 -23.114 -0.170 1.000 7.659 145 PRO A C 1
ATOM 1444 O O . PRO A 1 120 ? 5.640 -21.983 0.190 1.000 8.074 145 PRO A O 1
ATOM 1452 N N . GLU A 1 121 ? 6.810 -23.884 0.576 1.000 7.635 146 GLU A N 1
ATOM 1453 C CA . GLU A 1 121 ? 7.500 -23.335 1.714 1.000 7.483 146 GLU A CA 1
ATOM 1454 C C . GLU A 1 121 ? 8.661 -22.438 1.372 1.000 8.001 146 GLU A C 1
ATOM 1455 O O . GLU A 1 121 ? 9.276 -21.848 2.294 1.000 9.640 146 GLU A O 1
ATOM 1464 N N . LYS A 1 122 ? 8.983 -22.272 0.090 1.000 8.212 147 LYS A N 1
ATOM 1465 C CA . LYS A 1 122 ? 9.961 -21.339 -0.375 1.000 8.532 147 LYS A CA 1
ATOM 146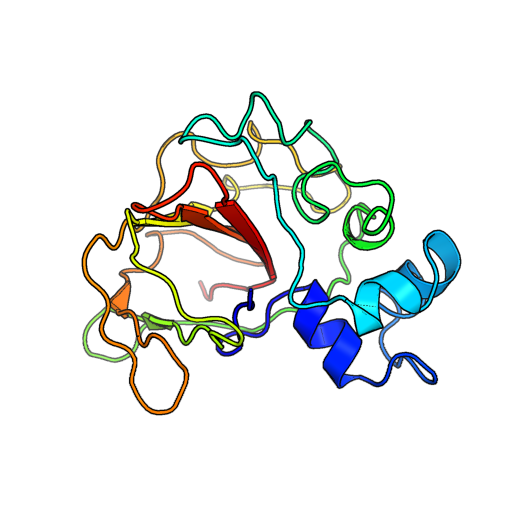6 C C . LYS A 1 122 ? 9.264 -20.016 -0.769 1.000 8.122 147 LYS A C 1
ATOM 1467 O O . LYS A 1 122 ? 8.317 -20.058 -1.566 1.000 8.886 147 LYS A O 1
ATOM 1478 N N . PRO A 1 123 ? 9.664 -18.869 -0.250 1.000 8.292 148 PRO A N 1
ATOM 1479 C CA . PRO A 1 123 ? 9.050 -17.589 -0.705 1.000 8.314 148 PRO A CA 1
ATOM 1480 C C . PRO A 1 123 ? 9.100 -17.456 -2.205 1.000 8.336 148 PRO A C 1
ATOM 1481 O O . PRO A 1 123 ? 10.172 -17.697 -2.818 1.000 10.017 148 PRO A O 1
ATOM 1489 N N . LEU A 1 124 ? 8.013 -17.063 -2.850 1.000 7.951 149 LEU A N 1
ATOM 1490 C CA . LEU A 1 124 ? 7.892 -17.105 -4.294 1.000 7.846 149 LEU A CA 1
ATOM 1491 C C . LEU A 1 124 ? 8.736 -16.019 -4.960 1.000 7.957 149 LEU A C 1
ATOM 1492 O O . LEU A 1 124 ? 8.560 -14.826 -4.651 1.000 8.461 149 LEU A O 1
ATOM 1500 N N . ALA A 1 125 ? 9.576 -16.440 -5.871 1.000 7.936 150 ALA A N 1
ATOM 1501 C CA . ALA A 1 125 ? 10.466 -15.570 -6.632 1.000 7.840 150 ALA A CA 1
ATOM 1502 C C . ALA A 1 125 ? 10.188 -15.686 -8.127 1.000 7.494 150 ALA A C 1
ATOM 1503 O O . ALA A 1 125 ? 9.672 -16.699 -8.589 1.000 7.627 150 ALA A O 1
ATOM 1509 N N . TRP A 1 126 ? 10.611 -14.672 -8.879 1.000 7.403 151 TRP A N 1
ATOM 1510 C CA . TRP A 1 126 ? 10.479 -14.776 -10.330 1.000 6.926 151 TRP A CA 1
ATOM 1511 C C . TRP A 1 126 ? 11.201 -15.987 -10.903 1.000 7.320 151 TRP A C 1
ATOM 1512 O O . TRP A 1 126 ? 10.763 -16.564 -11.854 1.000 7.677 151 TRP A O 1
ATOM 1531 N N A SER A 1 127 ? 12.360 -16.352 -10.350 0.670 8.243 152 SER A N 1
ATOM 1532 N N B SER A 1 127 ? 12.312 -16.326 -10.200 0.320 6.303 152 SER A N 1
ATOM 1533 C CA A SER A 1 127 ? 13.084 -17.522 -10.812 0.670 8.509 152 SER A CA 1
ATOM 1534 C CA B SER A 1 127 ? 13.135 -17.440 -10.679 0.320 6.844 152 SER A CA 1
ATOM 1535 C C A SER A 1 127 ? 12.418 -18.848 -10.495 0.670 8.531 152 SER A C 1
ATOM 1536 C C B SER A 1 127 ? 12.513 -18.797 -10.350 0.320 6.066 152 SER A C 1
ATOM 1537 O O A SER A 1 127 ? 12.767 -19.893 -11.063 0.670 9.243 152 SER A O 1
ATOM 1538 O O B SER A 1 127 ? 12.983 -19.838 -10.846 0.320 6.848 152 SER A O 1
ATOM 1546 N N . ASP A 1 128 ? 11.423 -18.811 -9.598 1.000 7.391 153 ASP A N 1
ATOM 1547 C CA . ASP A 1 128 ? 10.585 -20.011 -9.386 1.000 7.439 153 ASP A CA 1
ATOM 1548 C C . ASP A 1 128 ? 9.544 -20.198 -10.479 1.000 7.453 153 ASP A C 1
ATOM 1549 O O . ASP A 1 128 ? 8.877 -21.246 -10.492 1.000 8.584 153 ASP A O 1
ATOM 1556 N N . LEU A 1 129 ? 9.371 -19.177 -11.340 1.000 7.551 154 LEU A N 1
ATOM 1557 C CA . LEU A 1 129 ? 8.473 -19.253 -12.448 1.000 7.646 154 LEU A CA 1
ATOM 1558 C C . LEU A 1 129 ? 9.276 -19.530 -13.671 1.000 7.737 154 LEU A C 1
ATOM 1559 O O . LEU A 1 129 ? 10.445 -19.101 -13.809 1.000 8.662 154 LEU A O 1
ATOM 1567 N N . GLU A 1 130 ? 8.675 -20.246 -14.634 1.000 7.986 155 GLU A N 1
ATOM 1568 C CA . GLU A 1 130 ? 9.380 -20.316 -15.928 1.000 9.071 155 GLU A CA 1
ATOM 1569 C C . GLU A 1 130 ? 9.584 -18.874 -16.436 1.000 9.223 155 GLU A C 1
ATOM 1570 O O . GLU A 1 130 ? 8.717 -18.014 -16.230 1.000 11.114 155 GLU A O 1
ATOM 1579 N N A PRO A 1 131 ? 10.696 -18.544 -17.116 0.880 10.125 156 PRO A N 1
ATOM 1580 N N B PRO A 1 131 ? 10.648 -18.735 -17.207 0.120 8.627 156 PRO A N 1
ATOM 1581 C CA A PRO A 1 131 ? 10.949 -17.173 -17.572 0.880 9.858 156 PRO A CA 1
ATOM 1582 C CA B PRO A 1 131 ? 11.014 -17.438 -17.758 0.120 9.407 156 PRO A CA 1
ATOM 1583 C C A PRO A 1 131 ? 9.909 -16.614 -18.508 0.880 10.307 156 PRO A C 1
ATOM 1584 C C B PRO A 1 131 ? 9.748 -16.784 -18.314 0.120 9.578 156 PRO A C 1
ATOM 1585 O O A PRO A 1 131 ? 9.553 -15.438 -18.443 0.880 12.588 156 PRO A O 1
ATOM 1586 O O B PRO A 1 131 ? 9.241 -15.797 -17.793 0.120 14.279 156 PRO A O 1
ATOM 1600 N N . ALA A 1 132 ? 9.334 -17.445 -19.385 1.000 10.832 157 ALA A N 1
ATOM 1601 C CA . ALA A 1 132 ? 8.334 -17.028 -20.401 1.000 13.063 157 ALA A CA 1
ATOM 1602 C C . ALA A 1 132 ? 6.941 -17.432 -19.910 1.000 10.922 157 ALA A C 1
ATOM 1603 O O . ALA A 1 132 ? 6.727 -18.548 -19.373 1.000 12.985 157 ALA A O 1
ATOM 1609 N N . PRO A 1 133 ? 5.923 -16.592 -20.141 1.000 10.489 158 PRO A N 1
ATOM 1610 C CA . PRO A 1 133 ? 4.551 -16.962 -19.793 1.000 9.743 158 PRO A CA 1
ATOM 1611 C C . PRO A 1 133 ? 4.048 -18.131 -20.644 1.000 10.155 158 PRO A C 1
ATOM 1612 O O . PRO A 1 133 ? 4.440 -18.208 -21.839 1.000 13.090 158 PRO A O 1
ATOM 1620 N N . PHE A 1 134 ? 3.191 -18.995 -20.094 1.000 10.276 159 PHE A N 1
ATOM 1621 C CA . PHE A 1 134 ? 2.576 -20.088 -20.846 1.000 11.271 159 PHE A CA 1
ATOM 1622 C C . PHE A 1 134 ? 1.379 -19.634 -21.700 1.000 11.423 159 PHE A C 1
ATOM 1623 O O . PHE A 1 134 ? 0.931 -20.330 -22.600 1.000 13.655 159 PHE A O 1
ATOM 1638 N N . CYS A 1 135 ? 0.809 -18.467 -21.360 1.000 9.944 160 CYS A N 1
ATOM 1639 C CA . CYS A 1 135 ? -0.351 -17.904 -22.077 1.000 9.695 160 CYS A CA 1
ATOM 1640 C C . CYS A 1 135 ? -0.133 -16.384 -22.086 1.000 8.235 160 CYS A C 1
ATOM 1641 O O . CYS A 1 135 ? 0.184 -15.812 -21.036 1.000 8.009 160 CYS A O 1
ATOM 1646 N N A SER A 1 136 ? -0.384 -15.743 -23.221 0.620 9.094 161 SER A N 1
ATOM 1647 N N B SER A 1 136 ? -0.333 -15.793 -23.255 0.380 9.000 161 SER A N 1
ATOM 1648 C CA A SER A 1 136 ? -0.259 -14.274 -23.340 0.620 8.185 161 SER A CA 1
ATOM 16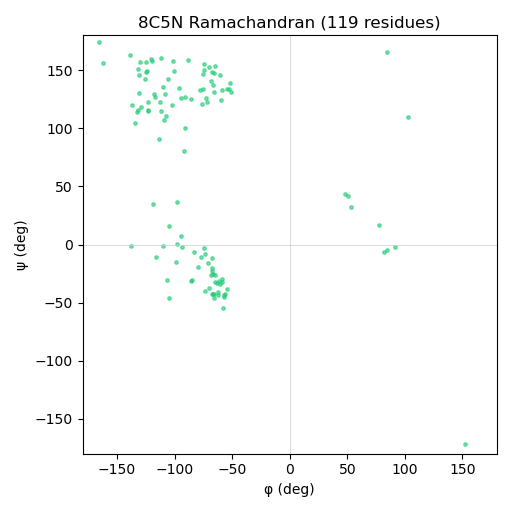49 C CA B SER A 1 136 ? -0.332 -14.347 -23.436 0.380 8.897 161 SER A CA 1
ATOM 1650 C C A SER A 1 136 ? -1.434 -13.810 -24.226 0.620 7.890 161 SER A C 1
ATOM 1651 C C B SER A 1 136 ? -1.605 -14.007 -24.210 0.380 9.241 161 SER A C 1
ATOM 1652 O O A SER A 1 136 ? -1.479 -14.139 -25.412 0.620 10.067 161 SER A O 1
ATOM 1653 O O B SER A 1 136 ? -1.833 -14.560 -25.275 0.380 12.718 161 SER A O 1
ATOM 1661 N N . ILE A 1 137 ? -2.380 -13.126 -23.621 1.000 8.368 162 ILE A N 1
ATOM 1662 C CA . ILE A 1 137 ? -3.613 -12.641 -24.231 1.000 8.659 162 ILE A CA 1
ATOM 1663 C C . ILE A 1 137 ? -3.447 -11.159 -24.515 1.000 8.205 162 ILE A C 1
ATOM 1664 O O . ILE A 1 137 ? -3.244 -10.378 -23.597 1.000 8.987 162 ILE A O 1
ATOM 1671 N N . THR A 1 138 ? -3.540 -10.756 -25.789 1.000 9.459 163 THR A N 1
ATOM 1672 C CA . THR A 1 138 ? -3.354 -9.374 -26.181 1.000 10.809 163 THR A CA 1
ATOM 1673 C C . THR A 1 138 ? -4.618 -8.703 -26.639 1.000 11.906 163 THR A C 1
ATOM 1674 O O . THR A 1 138 ? -4.551 -7.554 -26.988 1.000 17.832 163 THR A O 1
ATOM 1680 N N . SER A 1 139 ? -5.743 -9.382 -26.676 1.000 10.109 164 SER A N 1
ATOM 1681 C CA . SER A 1 139 ? -7.033 -8.845 -27.021 1.000 12.052 164 SER A CA 1
ATOM 1682 C C . SER A 1 139 ? -8.112 -9.388 -26.045 1.000 10.266 164 SER A C 1
ATOM 1683 O O . SER A 1 139 ? -8.303 -10.611 -25.986 1.000 12.141 164 SER A O 1
ATOM 1688 N N . VAL A 1 140 ? -8.776 -8.492 -25.328 1.000 9.654 165 VAL A N 1
ATOM 1689 C CA . VAL A 1 140 ? -9.841 -8.860 -24.440 1.000 8.800 165 VAL A CA 1
ATOM 1690 C C . VAL A 1 140 ? -11.023 -7.957 -24.704 1.000 9.252 165 VAL A C 1
ATOM 1691 O O . VAL A 1 140 ? -10.895 -6.796 -25.113 1.000 12.358 165 VAL A O 1
ATOM 1697 N N . LYS A 1 141 ? -12.206 -8.514 -24.435 1.000 8.893 166 LYS A N 1
ATOM 1698 C CA . LYS A 1 141 ? -13.500 -7.825 -24.573 1.000 9.714 166 LYS A CA 1
ATOM 1699 C C . LYS A 1 141 ? -14.167 -7.759 -23.193 1.000 7.912 166 LYS A C 1
ATOM 1700 O O . LYS A 1 141 ? -14.290 -8.795 -22.550 1.000 8.515 166 LYS A O 1
ATOM 1711 N N . LEU A 1 142 ? -14.614 -6.600 -22.767 1.000 7.869 167 LEU A N 1
ATOM 1712 C CA . LEU A 1 142 ? -15.363 -6.509 -21.506 1.000 7.135 167 LEU A CA 1
ATOM 1713 C C . LEU A 1 142 ? -16.751 -7.126 -21.698 1.000 7.307 167 LEU A C 1
ATOM 1714 O O . LEU A 1 142 ? -17.505 -6.672 -22.599 1.000 8.998 167 LEU A O 1
ATOM 1722 N N . GLU A 1 143 ? -17.085 -8.122 -20.902 1.000 7.325 168 GLU A N 1
ATOM 1723 C CA . GLU A 1 143 ? -18.363 -8.846 -20.961 1.000 7.991 168 GLU A CA 1
ATOM 1724 C C . GLU A 1 143 ? -18.883 -8.941 -19.544 1.000 7.293 168 GLU A C 1
ATOM 1725 O O . GLU A 1 143 ? -18.287 -9.606 -18.689 1.000 7.207 168 GLU A O 1
ATOM 1734 N N . ASN A 1 144 ? -20.017 -8.270 -19.247 1.000 7.437 169 ASN A N 1
ATOM 1735 C CA . ASN A 1 144 ? -20.589 -8.279 -17.890 1.000 7.013 169 ASN A CA 1
ATOM 1736 C C . ASN A 1 144 ? -19.542 -7.987 -16.825 1.000 6.622 169 ASN A C 1
ATOM 1737 O O . ASN A 1 144 ? -19.493 -8.646 -15.789 1.000 7.357 169 ASN A O 1
ATOM 1744 N N . GLY A 1 145 ? -18.659 -6.976 -17.077 1.000 6.545 170 GLY A N 1
ATOM 1745 C CA . GLY A 1 145 ? -17.734 -6.575 -16.034 1.000 6.573 170 GLY A CA 1
ATOM 1746 C C . GLY A 1 145 ? -16.548 -7.525 -15.875 1.000 6.383 170 GLY A C 1
ATOM 1747 O O . GLY A 1 145 ? -15.837 -7.422 -14.856 1.000 6.982 170 GLY A O 1
ATOM 1749 N N . THR A 1 146 ? -16.297 -8.363 -16.857 1.000 6.328 171 THR A N 1
ATOM 1750 C CA . THR A 1 146 ? -15.246 -9.352 -16.800 1.000 6.111 171 THR A CA 1
ATOM 1751 C C . THR A 1 146 ? -14.522 -9.446 -18.125 1.000 6.234 171 THR A C 1
ATOM 1752 O O . THR A 1 146 ? -15.009 -9.009 -19.184 1.000 6.840 171 THR A O 1
ATOM 1758 N N . TYR A 1 147 ? -13.330 -10.063 -18.081 1.000 6.206 172 TYR A N 1
ATOM 1759 C CA . TYR A 1 147 ? -12.652 -10.557 -19.269 1.000 6.235 172 TYR A CA 1
ATOM 1760 C C . TYR A 1 147 ? -12.630 -12.091 -19.198 1.000 6.440 172 TYR A C 1
ATOM 1761 O O . TYR A 1 147 ? -12.087 -12.650 -18.231 1.000 7.215 172 TYR A O 1
ATOM 1776 N N . ARG A 1 148 ? -13.183 -12.732 -20.227 1.000 6.866 173 ARG A N 1
ATOM 1777 C CA . ARG A 1 148 ? -13.209 -14.186 -20.353 1.000 7.398 173 ARG A CA 1
ATOM 1778 C C . ARG A 1 148 ? -12.075 -14.538 -21.321 1.000 7.684 173 ARG A C 1
ATOM 1779 O O . ARG A 1 148 ? -12.096 -14.077 -22.492 1.000 8.892 173 ARG A O 1
ATOM 1792 N N A MET A 1 149 ? -11.035 -15.231 -20.859 0.540 7.354 174 MET A N 1
ATOM 1793 N N B MET A 1 149 ? -11.096 -15.311 -20.853 0.460 7.554 174 MET A N 1
ATOM 1794 C CA A MET A 1 149 ? -9.866 -15.470 -21.673 0.540 8.174 174 MET A CA 1
ATOM 1795 C CA B MET A 1 149 ? -9.859 -15.519 -21.565 0.460 7.830 174 MET A CA 1
ATOM 1796 C C A MET A 1 149 ? -9.511 -16.948 -21.751 0.540 8.627 174 MET A C 1
ATOM 1797 C C B MET A 1 149 ? -9.622 -17.005 -21.733 0.460 8.560 174 MET A C 1
ATOM 1798 O O A MET A 1 149 ? -9.341 -17.592 -20.713 0.540 8.595 174 MET A O 1
ATOM 1799 O O B MET A 1 149 ? -9.637 -17.776 -20.786 0.460 9.675 174 MET A O 1
ATOM 1816 N N . ASN A 1 150 ? -9.391 -17.431 -22.974 1.000 10.024 175 ASN A N 1
ATOM 1817 C CA . ASN A 1 150 ? -9.099 -18.848 -23.200 1.000 11.556 175 ASN A CA 1
ATOM 1818 C C . ASN A 1 150 ? -7.597 -19.085 -23.323 1.000 10.922 175 ASN A C 1
ATOM 1819 O O . ASN A 1 150 ? -6.936 -18.526 -24.223 1.000 13.789 175 ASN A O 1
ATOM 1826 N N . CYS A 1 151 ? -7.072 -19.882 -22.445 1.000 10.865 176 CYS A N 1
ATOM 1827 C CA . CYS A 1 151 ? -5.656 -20.201 -22.455 1.000 11.643 176 CYS A CA 1
ATOM 1828 C C . CYS A 1 151 ? -5.457 -21.702 -22.496 1.000 12.195 176 CYS A C 1
ATOM 1829 O O . CYS A 1 151 ? -6.099 -22.445 -21.805 1.000 15.678 176 CYS A O 1
ATOM 1834 N N . PRO A 1 152 ? -4.431 -22.106 -23.248 1.000 14.141 177 PRO A N 1
ATOM 1835 C CA . PRO A 1 152 ? -3.951 -23.447 -23.006 1.000 15.105 177 PRO A CA 1
ATOM 1836 C C . PRO A 1 152 ? -3.317 -23.481 -21.612 1.000 15.412 177 PRO A C 1
ATOM 1837 O O . PRO A 1 152 ? -2.739 -22.533 -21.199 1.000 20.108 177 PRO A O 1
ATOM 1845 N N . LEU A 1 153 ? -3.383 -24.607 -20.931 1.000 15.229 178 LEU A N 1
ATOM 1846 C CA . LEU A 1 153 ? -2.656 -24.796 -19.700 1.000 14.543 178 LEU A CA 1
ATOM 1847 C C . LEU A 1 153 ? -1.263 -25.335 -19.949 1.000 15.918 178 LEU A C 1
ATOM 1848 O O . LEU A 1 153 ? -0.995 -26.004 -20.934 1.000 15.200 178 LEU A O 1
ATOM 1856 N N . PRO A 1 154 ? -0.338 -25.148 -18.986 1.000 15.643 179 PRO A N 1
ATOM 1857 C CA . PRO A 1 154 ? 1.025 -25.606 -19.203 1.000 15.147 179 PRO A CA 1
ATOM 1858 C C . PRO A 1 154 ? 1.065 -27.117 -19.287 1.000 13.744 179 PRO A C 1
ATOM 1859 O O . PRO A 1 154 ? 0.599 -27.866 -18.440 1.000 18.840 179 PRO A O 1
ATOM 1867 N N . GLN A 1 155 ? 1.720 -27.591 -20.301 1.000 12.951 180 GLN A N 1
ATOM 1868 C CA . GLN A 1 155 ? 1.739 -28.995 -20.620 1.000 14.243 180 GLN A CA 1
ATOM 1869 C C . GLN A 1 155 ? 2.690 -29.793 -19.722 1.000 14.298 180 GLN A C 1
ATOM 1870 O O . GLN A 1 155 ? 3.852 -29.470 -19.501 1.000 20.904 180 GLN A O 1
ATOM 1879 N N . GLY A 1 156 ? 2.143 -30.909 -19.229 1.000 13.104 181 GLY A N 1
ATOM 1880 C CA . GLY A 1 156 ? 2.911 -31.757 -18.365 1.000 14.060 181 GLY A CA 1
ATOM 1881 C C . GLY A 1 156 ? 3.039 -31.311 -16.920 1.000 11.714 181 GLY A C 1
ATOM 1882 O O . GLY A 1 156 ? 3.720 -31.937 -16.095 1.000 19.964 181 GLY A O 1
ATOM 1884 N N A LYS A 1 157 ? 2.589 -30.151 -16.552 0.670 11.536 182 LYS A N 1
ATOM 1885 N N B LYS A 1 157 ? 2.218 -30.380 -16.481 0.330 11.130 182 LYS A N 1
ATOM 1886 C CA A LYS A 1 157 ? 2.592 -29.609 -15.196 0.670 10.450 182 LYS A CA 1
ATOM 1887 C CA B LYS A 1 157 ? 2.174 -30.137 -15.048 0.330 8.946 182 LYS A CA 1
ATOM 1888 C C A LYS A 1 157 ? 1.658 -30.437 -14.309 0.670 10.026 182 LYS A C 1
ATOM 1889 C C B LYS A 1 157 ? 1.356 -31.124 -14.210 0.330 9.146 182 LYS A C 1
ATOM 1890 O O A LYS A 1 157 ? 0.523 -30.672 -14.686 0.670 10.089 182 LYS A O 1
ATOM 1891 O O B LYS A 1 157 ? 0.310 -31.580 -14.581 0.330 8.999 182 LYS A O 1
ATOM 1911 N N A THR A 1 158 ? 2.129 -30.860 -13.114 0.670 9.375 183 THR A N 1
ATOM 1912 N N B THR A 1 158 ? 1.905 -31.404 -13.038 0.330 9.073 183 THR A N 1
ATOM 1913 C CA A THR A 1 158 ? 1.393 -31.714 -12.200 0.670 8.729 183 THR A CA 1
ATOM 1914 C CA B THR A 1 158 ? 1.254 -32.242 -12.031 0.330 9.246 183 THR A CA 1
ATOM 1915 C C A THR A 1 158 ? 1.400 -31.194 -10.749 0.670 8.402 183 THR A C 1
ATOM 1916 C C B THR A 1 158 ? 1.422 -31.497 -10.725 0.330 9.969 183 THR A C 1
ATOM 1917 O O A THR A 1 158 ? 2.377 -30.659 -10.283 0.670 8.862 183 THR A O 1
ATOM 1918 O O B THR A 1 158 ? 2.449 -30.921 -10.420 0.330 8.302 183 THR A O 1
ATOM 1927 N N . GLY A 1 159 ? 0.315 -31.431 -10.046 1.000 9.590 184 GLY A N 1
ATOM 1928 C CA . GLY A 1 159 ? 0.278 -31.101 -8.636 1.000 8.954 184 GLY A CA 1
ATOM 1929 C C . GLY A 1 159 ? -0.037 -29.627 -8.354 1.000 7.262 184 GLY A C 1
ATOM 1930 O O . GLY A 1 159 ? -0.487 -28.887 -9.236 1.000 8.116 184 GLY A O 1
ATOM 1932 N N A LYS A 1 160 ? 0.248 -29.245 -7.129 0.570 8.277 185 LYS A N 1
ATOM 1933 N N B LYS A 1 160 ? 0.272 -29.247 -7.121 0.180 7.143 185 LYS A N 1
ATOM 1934 N N C LYS A 1 160 ? 0.134 -29.203 -7.091 0.250 5.839 185 LYS A N 1
ATOM 1935 C CA A LYS A 1 160 ? -0.061 -27.903 -6.639 0.570 6.621 185 LYS A CA 1
ATOM 1936 C CA B LYS A 1 160 ? -0.008 -27.875 -6.711 0.180 6.913 185 LYS A CA 1
ATOM 1937 C CA C LYS A 1 160 ? -0.228 -27.850 -6.636 0.250 5.909 185 LYS A CA 1
ATOM 1938 C C A LYS A 1 160 ? 0.979 -26.914 -7.149 0.570 6.976 185 LYS A C 1
ATOM 1939 C C B LYS A 1 160 ? 1.034 -26.897 -7.228 0.180 6.533 185 LYS A C 1
ATOM 1940 C C C LYS A 1 160 ? 0.866 -26.909 -7.142 0.250 5.042 185 LYS A C 1
ATOM 1941 O O A LYS A 1 160 ? 2.196 -27.176 -7.024 0.570 7.083 185 LYS A O 1
ATOM 1942 O O B LYS A 1 160 ? 2.264 -27.047 -7.203 0.180 8.660 185 LYS A O 1
ATOM 1943 O O C LYS A 1 160 ? 2.066 -27.214 -7.020 0.250 5.931 185 LYS A O 1
ATOM 1968 N N . HIS A 1 161 ? 0.506 -25.769 -7.713 1.000 6.389 186 HIS A N 1
ATOM 1969 C CA . HIS A 1 161 ? 1.310 -24.793 -8.369 1.000 6.404 186 HIS A CA 1
ATOM 1970 C C . HIS A 1 161 ? 0.717 -23.392 -8.150 1.000 5.942 186 HIS A C 1
ATOM 1971 O O . HIS A 1 161 ? -0.426 -23.250 -7.670 1.000 6.227 186 HIS A O 1
ATOM 1980 N N . VAL A 1 162 ? 1.457 -22.367 -8.565 1.000 6.219 187 VAL A N 1
ATOM 1981 C CA . VAL A 1 162 ? 0.958 -21.001 -8.628 1.000 6.456 187 VAL A CA 1
ATOM 1982 C C . VAL A 1 162 ? 0.976 -20.554 -10.096 1.000 6.105 187 VAL A C 1
ATOM 1983 O O . VAL A 1 162 ? 2.009 -20.628 -10.764 1.000 7.163 187 VAL A O 1
ATOM 1989 N N . ILE A 1 163 ? -0.191 -20.068 -10.574 1.000 5.946 188 ILE A N 1
ATOM 1990 C CA . ILE A 1 163 ? -0.250 -19.283 -11.794 1.000 6.174 188 ILE A CA 1
ATOM 1991 C C . ILE A 1 163 ? -0.104 -17.819 -11.403 1.000 6.131 188 ILE A C 1
ATOM 1992 O O . ILE A 1 163 ? -0.838 -17.344 -10.506 1.000 7.818 188 ILE A O 1
ATOM 1999 N N . TYR A 1 164 ? 0.826 -17.114 -12.007 1.000 6.006 189 TYR A N 1
ATOM 2000 C CA . TYR A 1 164 ? 1.066 -15.704 -11.703 1.000 5.933 189 TYR A CA 1
ATOM 2001 C C . TYR A 1 164 ? 0.581 -14.895 -12.918 1.000 5.647 189 TYR A C 1
ATOM 2002 O O . TYR A 1 164 ? 1.188 -14.938 -13.986 1.000 6.688 189 TYR A O 1
ATOM 2017 N N . ASN A 1 165 ? -0.559 -14.217 -12.752 1.000 5.643 190 ASN A N 1
ATOM 2018 C CA . ASN A 1 165 ? -1.151 -13.435 -13.810 1.000 5.491 190 ASN A CA 1
ATOM 2019 C C . ASN A 1 165 ? -0.747 -11.969 -13.668 1.000 5.311 190 ASN A C 1
ATOM 2020 O O . ASN A 1 165 ? -0.824 -11.390 -12.577 1.000 6.116 190 ASN A O 1
ATOM 2027 N N . VAL A 1 166 ? -0.363 -11.391 -14.804 1.000 5.537 191 VAL A N 1
ATOM 2028 C CA . VAL A 1 166 ? 0.071 -9.994 -14.891 1.000 5.556 191 VAL A CA 1
ATOM 2029 C C . VAL A 1 166 ? -0.838 -9.303 -15.924 1.000 5.485 191 VAL A C 1
ATOM 2030 O O . VAL A 1 166 ? -0.881 -9.716 -17.087 1.000 6.346 191 VAL A O 1
ATOM 2036 N N . TRP A 1 167 ? -1.519 -8.231 -15.491 1.000 5.394 192 TRP A N 1
ATOM 2037 C CA . TRP A 1 167 ? -2.353 -7.409 -16.370 1.000 5.564 192 TRP A CA 1
ATOM 2038 C C . TRP A 1 167 ? -1.606 -6.096 -16.585 1.000 5.640 192 TRP A C 1
ATOM 2039 O O . TRP A 1 167 ? -1.437 -5.313 -15.652 1.000 6.394 192 TRP A O 1
ATOM 2058 N N . GLN A 1 168 ? -1.113 -5.871 -17.817 1.000 5.960 193 GLN A N 1
ATOM 2059 C CA . GLN A 1 168 ? -0.436 -4.638 -18.176 1.000 5.947 193 GLN A CA 1
ATOM 2060 C C . GLN A 1 168 ? -1.420 -3.762 -18.971 1.000 6.162 193 GLN A C 1
ATOM 2061 O O . GLN A 1 168 ? -1.868 -4.165 -20.039 1.000 6.605 193 GLN A O 1
ATOM 2070 N N . ARG A 1 169 ? -1.707 -2.568 -18.465 1.000 6.277 194 ARG A N 1
ATOM 2071 C CA . ARG A 1 169 ? -2.517 -1.612 -19.223 1.000 6.683 194 ARG A CA 1
ATOM 2072 C C . ARG A 1 169 ? -1.727 -1.099 -20.406 1.000 6.995 194 ARG A C 1
ATOM 2073 O O . ARG A 1 169 ? -0.523 -1.024 -20.389 1.000 7.603 194 ARG A O 1
ATOM 2086 N N . SER A 1 170 ? -2.488 -0.698 -21.458 1.000 7.846 195 SER A N 1
ATOM 2087 C CA . SER A 1 170 ? -1.867 -0.058 -22.626 1.000 8.213 195 SER A CA 1
ATOM 2088 C C . SER A 1 170 ? -1.983 1.466 -22.604 1.000 9.196 195 SER A C 1
ATOM 2089 O O . SER A 1 170 ? -1.280 2.118 -23.381 1.000 11.604 195 SER A O 1
ATOM 2094 N N . ASP A 1 171 ? -2.844 2.014 -21.771 1.000 8.951 196 ASP A N 1
ATOM 2095 C CA . ASP A 1 171 ? -3.091 3.449 -21.670 1.000 9.576 196 ASP A CA 1
ATOM 2096 C C . ASP A 1 171 ? -2.320 4.086 -20.511 1.000 9.992 196 ASP A C 1
ATOM 2097 O O . ASP A 1 171 ? -2.450 5.303 -20.310 1.000 11.775 196 ASP A O 1
ATOM 2104 N N . SER A 1 172 ? -1.557 3.313 -19.791 1.000 9.084 197 SER A N 1
ATOM 2105 C CA . SER A 1 172 ? -0.889 3.723 -18.550 1.000 8.587 197 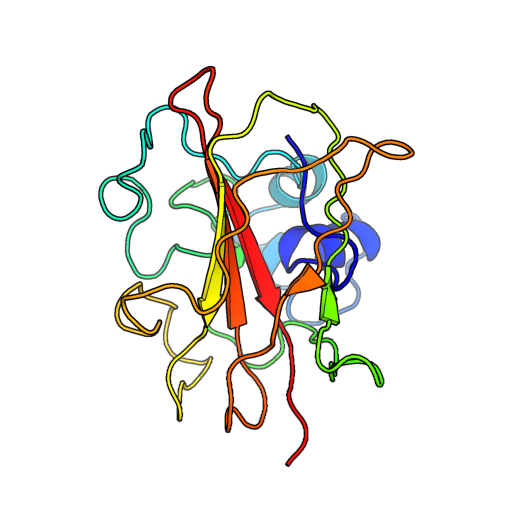SER A CA 1
ATOM 2106 C C . SER A 1 172 ? 0.210 2.700 -18.311 1.000 8.054 197 SER A C 1
ATOM 2107 O O . SER A 1 172 ? 0.068 1.538 -18.731 1.000 8.325 197 SER A O 1
ATOM 2112 N N . PRO A 1 173 ? 1.271 3.059 -17.566 1.000 7.602 198 PRO A N 1
ATOM 2113 C CA . PRO A 1 173 ? 2.274 2.074 -17.154 1.000 7.370 198 PRO A CA 1
ATOM 2114 C C . PRO A 1 173 ? 1.784 1.133 -16.052 1.000 6.689 198 PRO A C 1
ATOM 2115 O O . PRO A 1 173 ? 2.514 0.156 -15.733 1.000 7.022 198 PRO A O 1
ATOM 2123 N N . GLU A 1 174 ? 0.637 1.360 -15.477 1.000 6.666 199 GLU A N 1
ATOM 2124 C CA . GLU A 1 174 ? 0.196 0.548 -14.337 1.000 6.752 199 GLU A CA 1
ATOM 2125 C C . GLU A 1 174 ? -0.113 -0.905 -14.771 1.000 6.270 199 GLU A C 1
ATOM 2126 O O . GLU A 1 174 ? -0.700 -1.161 -15.799 1.000 6.764 199 GLU A O 1
ATOM 2135 N N . ALA A 1 175 ? 0.292 -1.807 -13.865 1.000 6.028 200 ALA A N 1
ATOM 2136 C CA . ALA A 1 175 ? -0.004 -3.235 -13.990 1.000 5.795 200 ALA A CA 1
ATOM 2137 C C . ALA A 1 175 ? -0.593 -3.768 -12.687 1.000 5.556 200 ALA A C 1
ATOM 2138 O O . ALA A 1 175 ? -0.376 -3.199 -11.592 1.000 6.257 200 ALA A O 1
ATOM 2144 N N . PHE A 1 176 ? -1.318 -4.874 -12.802 1.000 5.686 201 PHE A N 1
ATOM 2145 C CA . PHE A 1 176 ? -1.953 -5.580 -11.695 1.000 5.423 201 PHE A CA 1
ATOM 2146 C C . PHE A 1 176 ? -1.472 -7.029 -11.682 1.000 5.436 201 PHE A C 1
ATOM 2147 O O . PHE A 1 176 ? -1.229 -7.634 -12.708 1.000 5.864 201 PHE A O 1
ATOM 2162 N N . TYR A 1 177 ? -1.410 -7.602 -10.462 1.000 5.187 202 TYR A N 1
ATOM 2163 C CA . TYR A 1 177 ? -0.767 -8.904 -10.257 1.000 5.264 202 TYR A CA 1
ATOM 2164 C C . TYR A 1 177 ? -1.677 -9.822 -9.449 1.000 5.322 202 TYR A C 1
ATOM 2165 O O . TYR A 1 177 ? -2.156 -9.440 -8.361 1.000 5.702 202 TYR A O 1
ATOM 2180 N N . ALA A 1 178 ? -1.868 -11.044 -9.940 1.000 5.373 203 ALA A N 1
ATOM 2181 C CA . ALA A 1 178 ? -2.736 -12.024 -9.279 1.000 5.508 203 ALA A CA 1
ATOM 2182 C C . ALA A 1 178 ? -2.028 -13.377 -9.230 1.000 5.563 203 ALA A C 1
ATOM 2183 O O . ALA A 1 178 ? -2.014 -14.136 -10.215 1.000 6.316 203 ALA A O 1
ATOM 2189 N N . CYS A 1 179 ? -1.519 -13.737 -8.033 1.000 5.646 204 CYS A N 1
ATOM 2190 C CA . CYS A 1 179 ? -1.223 -15.149 -7.767 1.000 5.596 204 CYS A CA 1
ATOM 2191 C C . CYS A 1 179 ? -2.532 -15.919 -7.725 1.000 5.457 204 CYS A C 1
ATOM 2192 O O . CYS A 1 179 ? -3.494 -15.437 -7.082 1.000 6.119 204 CYS A O 1
ATOM 2197 N N . ILE A 1 180 ? -2.561 -17.092 -8.346 1.000 5.539 205 ILE A N 1
ATOM 2198 C CA . ILE A 1 180 ? -3.728 -17.964 -8.375 1.000 5.666 205 ILE A CA 1
ATOM 2199 C C . ILE A 1 180 ? -3.230 -19.360 -8.014 1.000 5.710 205 ILE A C 1
ATOM 2200 O O . ILE A 1 180 ? -2.411 -19.937 -8.743 1.000 6.250 205 ILE A O 1
ATOM 2207 N N . ASP A 1 181 ? -3.696 -19.888 -6.882 1.000 5.604 206 ASP A N 1
ATOM 2208 C CA . ASP A 1 181 ? -3.261 -21.205 -6.406 1.000 5.668 206 ASP A CA 1
ATOM 2209 C C . ASP A 1 181 ? -4.132 -22.275 -7.075 1.000 5.826 206 ASP A C 1
ATOM 2210 O O . ASP A 1 181 ? -5.360 -22.242 -6.975 1.000 6.277 206 ASP A O 1
ATOM 2217 N N . VAL A 1 182 ? -3.465 -23.235 -7.738 1.000 5.849 207 VAL A N 1
ATOM 2218 C CA . VAL A 1 182 ? -4.165 -24.248 -8.512 1.000 6.083 207 VAL A CA 1
ATOM 2219 C C . VAL A 1 182 ? -3.498 -25.609 -8.293 1.000 6.249 207 VAL A C 1
ATOM 2220 O O . VAL A 1 182 ? -2.371 -25.707 -7.800 1.000 6.791 207 VAL A O 1
ATOM 2226 N N A SER A 1 183 ? -4.191 -26.654 -8.733 0.850 6.830 208 SER A N 1
ATOM 2227 N N B SER A 1 183 ? -4.191 -26.654 -8.770 0.150 6.757 208 SER A N 1
ATOM 2228 C CA A SER A 1 183 ? -3.536 -27.937 -8.887 0.850 7.068 208 SER A CA 1
ATOM 2229 C CA B SER A 1 183 ? -3.640 -28.011 -8.809 0.150 7.528 208 SER A CA 1
ATOM 2230 C C A SER A 1 183 ? -3.940 -28.542 -10.241 0.850 7.321 208 SER A C 1
ATOM 2231 C C B SER A 1 183 ? -3.970 -28.692 -10.128 0.150 8.232 208 SER A C 1
ATOM 2232 O O A SER A 1 183 ? -5.051 -28.338 -10.733 0.850 8.502 208 SER A O 1
ATOM 2233 O O B SER A 1 183 ? -5.119 -28.527 -10.558 0.150 13.941 208 SER A O 1
ATOM 2241 N N . PHE A 1 184 ? -2.989 -29.326 -10.770 1.000 8.370 209 PHE A N 1
ATOM 2242 C CA . PHE A 1 184 ? -3.171 -30.053 -12.014 1.000 9.622 209 PHE A CA 1
ATOM 2243 C C . PHE A 1 184 ? -3.174 -31.547 -11.779 1.000 10.740 209 PHE A C 1
ATOM 2244 O O . PHE A 1 184 ? -2.356 -32.040 -11.015 1.000 13.541 209 PHE A O 1
ATOM 2259 N N . SER A 1 185 ? -4.062 -32.241 -12.476 1.000 13.326 210 SER A N 1
ATOM 2260 C CA . SER A 1 185 ? -4.167 -33.676 -12.376 1.000 15.437 210 SER A CA 1
ATOM 2261 C C . SER A 1 185 ? -3.015 -34.330 -13.106 1.000 19.123 210 SER A C 1
ATOM 2262 O O . SER A 1 185 ? -2.441 -33.723 -14.044 1.000 26.166 210 SER A O 1
ATOM 2267 N N . GLY A 1 186 ? -2.649 -35.542 -12.735 1.000 20.907 211 GLY A N 1
ATOM 2268 C CA . GLY A 1 186 ? -1.704 -36.351 -13.489 1.000 23.812 211 GLY A CA 1
ATOM 2269 C C . GLY A 1 186 ? -2.206 -36.716 -14.886 1.000 33.538 211 GLY A C 1
ATOM 2270 O O . GLY A 1 186 ? -3.420 -36.629 -15.214 1.000 45.438 211 GLY A O 1
#

Sequence (186 aa):
HGSMETPPPSSRVYGCFLEGPENNPKSAACKKAAVAAGGTQALYDWNNGVNNQGNANGNHQAVVPPDGQQLCGAGKKALFKKGLNLARSDWPSTAIAPPDASGNFQFVYKKASSAPPHATRRYFDFYITKDGYNNPEKPLAWSSDLEPPAPFCSSITSVKLENGTYRMMNCPLPQGKKTTGKKKHVIYNVWQRSDSPEAFYACIDVSSFSG

Organism: Pseudomonas aeruginosa (strain UCBPP-PA14) (NCBI:txid208963)

Solvent-accessible surface area: 8134 Å² total; per-residue (Å²): 67,5,3,0,47,56,3,53,1,27,4,22,21,1,57,106,45,19,12,127,83,21,144,25,56,0,1,112,23,5,31,93,39,11,22,38,103,7,2,119,55,29,35,5,4,26,28,35,119,2,110,40,84,13,120,73,39,1,63,88,19,64,0,5,0,0,25,58,88,63,1,113,3,3,26,54,35,74,64,59,2,74,52,47,84,9,59,65,90,119,86,42,50,26,92,0,24,3,69,4,59,32,62,42,57,26,128,37,0,14,0,27,0,0,87,110,76,32,89,38,124,91,71,15,7,17,75,16,1,64,125,69,43,40,9,66,30,97,99,40,148,85,56,140,32,12,7,113,4,92,0,66,19,18,176,72,12,82,29,76,9,8,0,0,1,0,0,3,37,44,86,30,51,24,0,5,6,5,4,0,4,0,30,18,87,106

Radius of gyration: 15.14 Å; Cα contacts (8 Å, |Δi|>4): 480; chains: 1; bounding box: 34×40×38 Å